Protein AF-A0A4Q3EKN6-F1 (afdb_monomer)

pLDDT: mean 88.7, s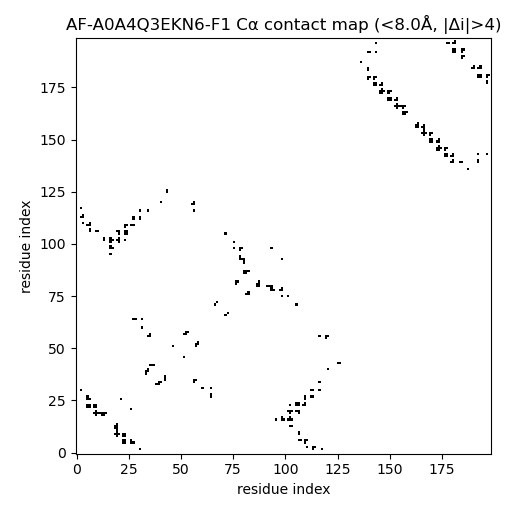td 7.79, range [64.81, 97.94]

Structure (mmCIF, N/CA/C/O backbone):
data_AF-A0A4Q3EKN6-F1
#
_entry.id   AF-A0A4Q3EKN6-F1
#
loop_
_atom_site.group_PDB
_atom_site.id
_atom_site.type_symbol
_atom_site.label_atom_id
_atom_site.label_alt_id
_atom_site.label_comp_id
_atom_site.label_asym_id
_atom_site.label_entity_id
_atom_site.label_seq_id
_atom_site.pdbx_PDB_ins_code
_atom_site.Cartn_x
_atom_site.Cartn_y
_atom_site.Cartn_z
_atom_site.occupancy
_atom_site.B_iso_or_equiv
_atom_site.auth_seq_id
_atom_site.auth_comp_id
_atom_site.auth_asym_id
_atom_site.auth_atom_id
_atom_site.pdbx_PDB_model_num
ATOM 1 N N . MET A 1 1 ? -4.670 -19.833 -5.822 1.00 73.44 1 MET A N 1
ATOM 2 C CA . MET A 1 1 ? -3.996 -19.854 -7.141 1.00 73.44 1 MET A CA 1
ATOM 3 C C . MET A 1 1 ? -4.368 -18.675 -8.028 1.00 73.44 1 MET A C 1
ATOM 5 O O . MET A 1 1 ? -3.454 -18.081 -8.576 1.00 73.44 1 MET A O 1
ATOM 9 N N . LEU A 1 2 ? -5.644 -18.270 -8.113 1.00 91.69 2 LEU A N 1
ATOM 10 C CA . LEU A 1 2 ? -6.074 -17.120 -8.931 1.00 91.69 2 LEU A CA 1
ATOM 11 C C . LEU A 1 2 ? -5.236 -15.841 -8.708 1.00 91.69 2 LEU A C 1
ATOM 13 O O . LEU A 1 2 ? -4.821 -15.207 -9.670 1.00 91.69 2 LEU A O 1
ATOM 17 N N . LEU A 1 3 ? -4.904 -15.524 -7.450 1.00 94.62 3 LEU A N 1
ATOM 18 C CA . LEU A 1 3 ? -4.097 -14.351 -7.077 1.00 94.62 3 LEU A CA 1
ATOM 19 C C . LEU A 1 3 ? -2.680 -14.323 -7.670 1.00 94.62 3 LEU A C 1
ATOM 21 O O . LEU A 1 3 ? -2.087 -13.258 -7.759 1.00 94.62 3 LEU A O 1
ATOM 25 N N . PHE A 1 4 ? -2.131 -15.471 -8.068 1.00 96.94 4 PHE A N 1
ATOM 26 C CA . PHE A 1 4 ? -0.767 -15.574 -8.591 1.00 96.94 4 PHE A CA 1
ATOM 27 C C . PHE A 1 4 ? -0.708 -15.489 -10.122 1.00 96.94 4 PHE A C 1
ATOM 29 O O . PHE A 1 4 ? 0.381 -15.340 -10.673 1.00 96.94 4 PHE A O 1
ATOM 36 N N . LEU A 1 5 ? -1.853 -15.546 -10.818 1.00 96.31 5 LEU A N 1
ATOM 37 C CA . LEU A 1 5 ? -1.899 -15.470 -12.283 1.00 96.31 5 LEU A CA 1
ATOM 38 C C . LEU A 1 5 ? -1.214 -14.221 -12.852 1.00 96.31 5 LEU A C 1
ATOM 40 O O . LEU A 1 5 ? -0.443 -14.378 -13.798 1.00 96.31 5 LEU A O 1
ATOM 44 N N . PRO A 1 6 ? -1.405 -13.004 -12.302 1.00 96.25 6 PRO A N 1
ATOM 45 C CA . PRO A 1 6 ? -0.768 -11.827 -12.882 1.00 96.25 6 PRO A CA 1
ATOM 46 C C . PRO A 1 6 ? 0.760 -11.881 -12.816 1.00 96.25 6 PRO A C 1
ATOM 48 O O . PRO A 1 6 ? 1.432 -11.484 -13.764 1.00 96.25 6 PRO A O 1
ATOM 51 N N . PHE A 1 7 ? 1.317 -12.441 -11.737 1.00 97.12 7 PHE A N 1
ATOM 52 C CA . PHE A 1 7 ? 2.757 -12.673 -11.634 1.00 97.12 7 PHE A CA 1
ATOM 53 C C . PHE A 1 7 ? 3.244 -13.659 -12.701 1.00 97.12 7 PHE A C 1
ATOM 55 O O . PHE A 1 7 ? 4.235 -13.382 -13.374 1.00 97.12 7 PHE A O 1
ATOM 62 N N . VAL A 1 8 ? 2.536 -14.779 -12.891 1.00 97.62 8 VAL A N 1
ATOM 63 C CA . VAL A 1 8 ? 2.891 -15.786 -13.903 1.00 97.62 8 VAL A CA 1
ATOM 64 C C . VAL A 1 8 ? 2.855 -15.185 -15.309 1.00 97.62 8 VAL A C 1
ATOM 66 O O . VAL A 1 8 ? 3.806 -15.358 -16.067 1.00 97.62 8 VAL A O 1
ATOM 69 N N . PHE A 1 9 ? 1.818 -14.417 -15.650 1.00 97.50 9 PHE A N 1
ATOM 70 C CA . PHE A 1 9 ? 1.745 -13.743 -16.948 1.00 97.50 9 PHE A CA 1
ATOM 71 C C . PHE A 1 9 ? 2.860 -12.711 -17.133 1.00 97.50 9 PHE A C 1
ATOM 73 O O . PHE A 1 9 ? 3.504 -12.686 -18.180 1.00 97.50 9 PHE A O 1
ATOM 80 N N . ALA A 1 10 ? 3.156 -11.909 -16.107 1.00 97.25 10 ALA A N 1
ATOM 81 C CA . ALA A 1 10 ? 4.263 -10.962 -16.166 1.0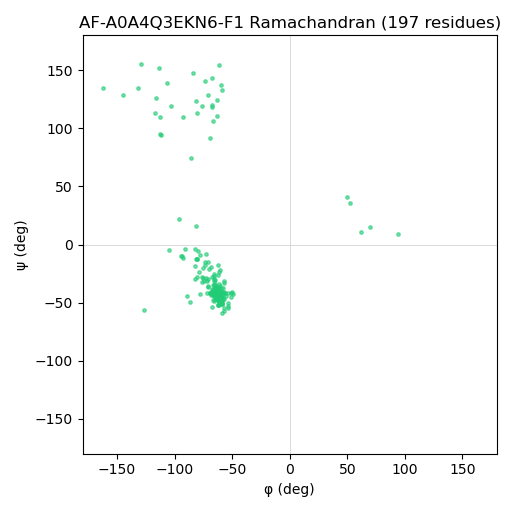0 97.25 10 ALA A CA 1
ATOM 82 C C . ALA A 1 10 ? 5.619 -11.669 -16.333 1.00 97.25 10 ALA A C 1
ATOM 84 O O . ALA A 1 10 ? 6.493 -11.174 -17.041 1.00 97.25 10 ALA A O 1
ATOM 85 N N . TRP A 1 11 ? 5.798 -12.837 -15.710 1.00 97.25 11 TRP A N 1
ATOM 86 C CA . TRP A 1 11 ? 6.997 -13.658 -15.852 1.00 97.25 11 TRP A CA 1
ATOM 87 C C . TRP A 1 11 ? 7.153 -14.232 -17.266 1.00 97.25 11 TRP A C 1
ATOM 89 O O . TRP A 1 11 ? 8.243 -14.170 -17.833 1.00 97.25 11 TRP A O 1
ATOM 99 N N . ILE A 1 12 ? 6.069 -14.732 -17.869 1.00 97.94 12 ILE A N 1
ATOM 100 C CA . ILE A 1 12 ? 6.072 -15.209 -19.264 1.00 97.94 12 ILE A CA 1
ATOM 101 C C . ILE A 1 12 ? 6.460 -14.070 -20.215 1.00 97.94 12 ILE A C 1
ATOM 103 O O . ILE A 1 12 ? 7.265 -14.259 -21.122 1.00 97.94 12 ILE A O 1
ATOM 107 N N . CYS A 1 13 ? 5.964 -12.858 -19.965 1.00 96.75 13 CYS A N 1
ATOM 108 C CA . CYS A 1 13 ? 6.308 -11.668 -20.740 1.00 96.75 13 CYS A CA 1
ATOM 109 C C . CYS A 1 13 ? 7.640 -11.017 -20.326 1.00 96.75 13 CYS A C 1
ATOM 111 O O . CYS A 1 13 ? 7.885 -9.869 -20.694 1.00 96.75 13 CYS A O 1
ATOM 113 N N . SER A 1 14 ? 8.511 -11.707 -19.581 1.00 95.69 14 SER A N 1
ATOM 114 C CA . SER A 1 14 ? 9.731 -11.112 -19.017 1.00 95.69 14 SER A CA 1
ATOM 115 C C . SER A 1 14 ? 10.721 -10.573 -20.045 1.00 95.69 14 SER A C 1
ATOM 117 O O . SER A 1 14 ? 11.471 -9.654 -19.718 1.00 95.69 14 SER A O 1
ATOM 119 N N . PHE A 1 15 ? 10.675 -11.090 -21.275 1.00 95.94 15 PHE A N 1
ATOM 120 C CA . PHE A 1 15 ? 11.459 -10.600 -22.407 1.00 95.94 15 PHE A CA 1
ATOM 121 C C . PHE A 1 15 ? 11.123 -9.148 -22.795 1.00 95.94 15 PHE A C 1
ATOM 123 O O . PHE A 1 15 ? 11.980 -8.447 -23.320 1.00 95.94 15 PHE A O 1
ATOM 130 N N . TRP A 1 16 ? 9.902 -8.681 -22.507 1.00 96.75 16 TRP A N 1
ATOM 131 C CA . TRP A 1 16 ? 9.425 -7.329 -22.813 1.00 96.75 16 TRP A CA 1
ATOM 132 C C . TRP A 1 16 ? 9.226 -6.549 -21.503 1.00 96.75 16 TRP A C 1
ATOM 134 O O . TRP A 1 16 ? 8.159 -6.663 -20.890 1.00 96.75 16 TRP A O 1
ATOM 144 N N . PRO A 1 17 ? 10.216 -5.762 -21.034 1.00 96.12 17 PRO A N 1
ATOM 145 C CA . PRO A 1 17 ? 10.181 -5.157 -19.701 1.00 96.12 17 PRO A CA 1
ATOM 146 C C . PRO A 1 17 ? 8.942 -4.296 -19.457 1.00 96.12 17 PRO A C 1
ATOM 148 O O . PRO A 1 17 ? 8.321 -4.392 -18.403 1.00 96.12 17 PRO A O 1
ATOM 151 N N . GLN A 1 18 ? 8.537 -3.507 -20.450 1.00 96.25 18 GLN A N 1
ATOM 152 C CA . GLN A 1 18 ? 7.385 -2.616 -20.359 1.00 96.25 18 GLN A CA 1
ATOM 153 C C . GLN A 1 18 ? 6.084 -3.409 -20.212 1.00 96.25 18 GLN A C 1
ATOM 155 O O . GLN A 1 18 ? 5.298 -3.153 -19.302 1.00 96.25 18 GLN A O 1
ATOM 160 N N . THR A 1 19 ? 5.876 -4.416 -21.062 1.00 97.00 19 THR A N 1
ATOM 161 C CA . THR A 1 19 ? 4.694 -5.286 -20.999 1.00 97.00 19 THR A CA 1
ATOM 162 C C . THR A 1 19 ? 4.658 -6.057 -19.684 1.00 97.00 19 THR A C 1
ATOM 164 O O . THR A 1 19 ? 3.634 -6.080 -19.004 1.00 97.00 19 THR A O 1
ATOM 167 N N . SER A 1 20 ? 5.789 -6.638 -19.274 1.00 97.56 20 SER A N 1
ATOM 168 C CA . SER A 1 20 ? 5.904 -7.328 -17.991 1.00 97.56 20 SER A CA 1
ATOM 169 C C . SER A 1 20 ? 5.594 -6.408 -16.810 1.00 97.56 20 SER A C 1
ATOM 171 O O . SER A 1 20 ? 4.954 -6.859 -15.859 1.00 97.56 20 SER A O 1
ATOM 173 N N . TYR A 1 21 ? 6.063 -5.159 -16.841 1.00 97.19 21 TYR A N 1
ATOM 174 C CA . TYR A 1 21 ? 5.790 -4.175 -15.800 1.00 97.19 21 TYR A CA 1
ATOM 175 C C . TYR A 1 21 ? 4.289 -3.893 -15.710 1.00 97.19 21 TYR A C 1
ATOM 177 O O . TYR A 1 21 ? 3.706 -4.043 -14.638 1.00 97.19 21 TYR A O 1
ATOM 185 N N . TRP A 1 22 ? 3.643 -3.569 -16.835 1.00 96.62 22 TRP A N 1
ATOM 186 C CA . TRP A 1 22 ? 2.217 -3.241 -16.863 1.00 96.62 22 TRP A CA 1
ATOM 187 C C . TRP A 1 22 ? 1.330 -4.404 -16.423 1.00 96.62 22 TRP A C 1
ATOM 189 O O . TRP A 1 22 ? 0.375 -4.186 -15.677 1.00 96.62 22 TRP A O 1
ATOM 199 N N . ILE A 1 23 ? 1.661 -5.640 -16.808 1.00 97.50 23 ILE A N 1
ATOM 200 C CA . ILE A 1 23 ? 0.941 -6.834 -16.343 1.00 97.50 23 ILE A CA 1
ATOM 201 C C . ILE A 1 23 ? 1.084 -6.995 -14.824 1.00 97.50 23 ILE A C 1
ATOM 203 O O . ILE A 1 23 ? 0.094 -7.234 -14.140 1.00 97.50 23 ILE A O 1
ATOM 207 N N . ALA A 1 24 ? 2.287 -6.839 -14.264 1.00 96.50 24 ALA A N 1
ATOM 208 C CA . ALA A 1 24 ? 2.502 -6.977 -12.821 1.00 96.50 24 ALA A CA 1
ATOM 209 C C . ALA A 1 24 ? 1.888 -5.819 -12.007 1.00 96.50 24 ALA A C 1
ATOM 211 O O . ALA A 1 24 ? 1.369 -6.030 -10.906 1.00 96.50 24 ALA A O 1
ATOM 212 N N . TRP A 1 25 ? 1.926 -4.598 -12.542 1.00 95.88 25 TRP A N 1
ATOM 213 C CA . TRP A 1 25 ? 1.330 -3.413 -11.929 1.00 95.88 25 TRP A CA 1
ATOM 214 C C . TRP A 1 25 ? -0.203 -3.510 -11.910 1.00 95.88 25 TRP A C 1
ATOM 216 O O . TRP A 1 25 ? -0.813 -3.479 -10.841 1.00 95.88 25 TRP A O 1
ATOM 226 N N . SER A 1 26 ? -0.829 -3.749 -13.068 1.00 95.25 26 SER A N 1
ATOM 227 C CA . SER A 1 26 ? -2.283 -3.965 -13.165 1.00 95.25 26 SER A CA 1
ATOM 228 C C . SER A 1 26 ? -2.724 -5.238 -12.440 1.00 95.25 26 SER A C 1
ATOM 230 O O . SER A 1 26 ? -3.796 -5.283 -11.842 1.00 95.25 26 SER A O 1
ATOM 232 N N . GLY A 1 27 ? -1.857 -6.248 -12.394 1.00 95.12 27 GLY A N 1
ATOM 233 C CA . GLY A 1 27 ? -2.027 -7.455 -11.603 1.00 95.12 27 GLY A CA 1
ATOM 234 C C . GLY A 1 27 ? -2.216 -7.184 -10.118 1.00 95.12 27 GLY A C 1
ATOM 235 O O . GLY A 1 27 ? -3.093 -7.773 -9.492 1.00 95.12 27 GLY A O 1
ATOM 236 N N . SER A 1 28 ? -1.450 -6.247 -9.559 1.00 94.69 28 SER A N 1
ATOM 237 C CA . SER A 1 28 ? -1.637 -5.811 -8.174 1.00 94.69 28 SER A CA 1
ATOM 238 C C . SER A 1 28 ? -2.992 -5.135 -7.948 1.00 94.69 28 SER A C 1
ATOM 240 O O . SER A 1 28 ? -3.617 -5.387 -6.920 1.00 94.69 28 SER A O 1
ATOM 242 N N . LEU A 1 29 ? -3.485 -4.344 -8.908 1.00 93.38 29 LEU A N 1
ATOM 243 C CA . LEU A 1 29 ? -4.837 -3.772 -8.847 1.00 93.38 29 LEU A CA 1
ATOM 244 C C . LEU A 1 29 ? -5.922 -4.851 -8.936 1.00 93.38 29 LEU A C 1
ATOM 246 O O . LEU A 1 29 ? -6.906 -4.800 -8.201 1.00 93.38 29 LEU A O 1
ATOM 250 N N . LEU A 1 30 ? -5.730 -5.858 -9.788 1.00 94.38 30 LEU A N 1
ATOM 251 C CA . LEU A 1 30 ? -6.650 -6.987 -9.893 1.00 94.38 30 LEU A CA 1
ATOM 252 C C . LEU A 1 30 ? -6.704 -7.785 -8.585 1.00 94.38 30 LEU A C 1
ATOM 254 O O . LEU A 1 30 ? -7.795 -8.096 -8.112 1.00 94.38 30 LEU A O 1
ATOM 258 N N . ILE A 1 31 ? -5.547 -8.091 -7.985 1.00 95.06 31 ILE A N 1
ATOM 259 C CA . ILE A 1 31 ? -5.464 -8.747 -6.670 1.00 95.06 31 ILE A CA 1
ATOM 260 C C . ILE A 1 31 ? -6.275 -7.944 -5.654 1.00 95.06 31 ILE A C 1
ATOM 262 O O . ILE A 1 31 ? -7.152 -8.520 -5.013 1.00 95.06 31 ILE A O 1
ATOM 266 N N . PHE A 1 32 ? -6.045 -6.628 -5.587 1.00 93.19 32 PHE A N 1
ATOM 267 C CA . PHE A 1 32 ? -6.759 -5.714 -4.697 1.00 93.19 32 PHE A CA 1
ATOM 268 C C . PHE A 1 32 ? -8.282 -5.815 -4.871 1.00 93.19 32 PHE A C 1
ATOM 270 O O . PHE A 1 32 ? -9.002 -6.118 -3.914 1.00 93.19 32 PHE A O 1
ATOM 277 N N . MET A 1 33 ? -8.770 -5.653 -6.107 1.00 91.94 33 MET A N 1
ATOM 278 C CA . MET A 1 33 ? -10.198 -5.714 -6.436 1.00 91.94 33 MET A CA 1
ATOM 279 C C . MET A 1 33 ? -10.821 -7.074 -6.104 1.00 91.94 33 MET A C 1
ATOM 281 O O . MET A 1 33 ? -11.900 -7.128 -5.518 1.00 91.94 33 MET A O 1
ATOM 285 N N . LEU A 1 34 ? -10.143 -8.181 -6.421 1.00 93.81 34 LEU A N 1
ATOM 286 C CA . LEU A 1 34 ? -10.658 -9.527 -6.159 1.00 93.81 34 LEU A CA 1
ATOM 287 C C . LEU A 1 34 ? -10.787 -9.826 -4.663 1.00 93.81 34 LEU A C 1
ATOM 289 O O . LEU A 1 34 ? -11.740 -10.489 -4.245 1.00 93.81 34 LEU A O 1
ATOM 293 N N . SER A 1 35 ? -9.842 -9.355 -3.849 1.00 92.88 35 SER A N 1
ATOM 294 C CA . SER A 1 35 ? -9.898 -9.565 -2.403 1.00 92.88 35 SER A CA 1
ATOM 295 C C . SER A 1 35 ? -10.873 -8.640 -1.687 1.00 92.88 35 SER A C 1
ATOM 297 O O . SER A 1 35 ? -11.612 -9.119 -0.831 1.00 92.88 35 SER A O 1
ATOM 299 N N . ILE A 1 36 ? -10.913 -7.350 -2.031 1.00 90.38 36 ILE A N 1
ATOM 300 C CA . ILE A 1 36 ? -11.818 -6.375 -1.400 1.00 90.38 36 ILE A CA 1
ATOM 301 C C . ILE A 1 36 ? -13.258 -6.523 -1.903 1.00 90.38 36 ILE A C 1
ATOM 303 O O . ILE A 1 36 ? -14.195 -6.258 -1.159 1.00 90.38 36 ILE A O 1
ATOM 307 N N . GLY A 1 37 ? -13.462 -7.009 -3.129 1.00 89.75 37 GLY A N 1
ATOM 308 C CA . GLY A 1 37 ? -14.790 -7.365 -3.633 1.00 89.75 37 GLY A CA 1
ATOM 309 C C . GLY A 1 37 ? -15.365 -8.640 -3.007 1.00 89.75 37 GLY A C 1
ATOM 310 O O . GLY A 1 37 ? -16.519 -8.977 -3.246 1.00 89.75 37 GLY A O 1
ATOM 311 N N . GLY A 1 38 ? -14.577 -9.381 -2.218 1.00 89.38 38 GLY A N 1
ATOM 312 C CA . GLY A 1 38 ? -15.008 -10.641 -1.613 1.00 89.38 38 GLY A CA 1
ATOM 313 C C . GLY A 1 38 ? -15.201 -11.789 -2.613 1.00 89.38 38 GLY A C 1
ATOM 314 O O . GLY A 1 38 ? -15.783 -12.810 -2.256 1.00 89.38 38 GLY A O 1
ATOM 315 N N . HIS A 1 39 ? -14.693 -11.657 -3.844 1.00 89.69 39 HIS A N 1
ATOM 316 C CA . HIS A 1 39 ? -14.847 -12.661 -4.906 1.00 89.69 39 HIS A CA 1
ATOM 317 C C . HIS A 1 39 ? -14.094 -13.965 -4.618 1.00 89.69 39 HIS A C 1
ATOM 319 O O . HIS A 1 39 ? -14.491 -15.027 -5.088 1.00 89.69 39 HIS A O 1
ATOM 325 N N . ILE A 1 40 ? -12.999 -13.897 -3.855 1.00 91.31 40 ILE A N 1
ATOM 326 C CA . ILE A 1 40 ? -12.204 -15.081 -3.484 1.00 91.31 40 ILE A CA 1
ATOM 327 C C . ILE A 1 40 ? -12.724 -15.711 -2.198 1.00 91.31 40 ILE A C 1
ATOM 329 O O . ILE A 1 40 ? -12.816 -16.931 -2.080 1.00 91.31 40 ILE A O 1
ATOM 333 N N . LYS A 1 41 ? -13.024 -14.872 -1.209 1.00 89.25 41 LYS A N 1
ATOM 334 C CA . LYS A 1 41 ? -13.574 -15.287 0.074 1.00 89.25 41 LYS A CA 1
ATOM 335 C C . LYS A 1 41 ? -14.547 -14.204 0.526 1.00 89.25 41 LYS A C 1
ATOM 337 O O . LYS A 1 41 ? -14.141 -13.040 0.550 1.00 89.25 41 LYS A O 1
ATOM 342 N N . PRO A 1 42 ? -15.787 -14.564 0.894 1.00 89.44 42 PRO A N 1
ATOM 343 C CA . PRO A 1 42 ? -16.787 -13.585 1.280 1.00 89.44 42 PRO A CA 1
ATOM 344 C C . PRO A 1 42 ? -16.297 -12.772 2.477 1.00 89.44 42 PRO A C 1
ATOM 346 O O . PRO A 1 42 ? -15.770 -13.315 3.456 1.00 89.44 42 PRO A O 1
ATOM 349 N N . LEU A 1 43 ? -16.455 -11.457 2.370 1.00 87.69 43 LEU A N 1
ATOM 350 C CA . LEU A 1 43 ? -16.104 -10.527 3.430 1.00 87.69 43 LEU A CA 1
ATOM 351 C C . LEU A 1 43 ? -17.249 -10.429 4.440 1.00 87.69 43 LEU A C 1
ATOM 353 O O . LEU A 1 43 ? -18.419 -10.564 4.078 1.00 87.69 43 LEU A O 1
ATOM 357 N N . PRO A 1 44 ? -16.932 -10.213 5.723 1.00 83.94 44 PRO A N 1
ATOM 358 C CA . PRO A 1 44 ? -17.950 -10.123 6.753 1.00 83.94 44 PRO A CA 1
ATOM 359 C C . PRO A 1 44 ? -18.746 -8.815 6.605 1.00 83.94 44 PRO A C 1
ATOM 361 O O . PRO A 1 44 ? -18.175 -7.728 6.541 1.00 83.94 44 PRO A O 1
ATOM 364 N N . ALA A 1 45 ? -20.074 -8.930 6.583 1.00 83.75 45 ALA A N 1
ATOM 365 C CA . ALA A 1 45 ? -21.010 -7.806 6.470 1.00 83.75 45 ALA A CA 1
ATOM 366 C C . ALA A 1 45 ? -21.544 -7.321 7.838 1.00 83.75 45 ALA A C 1
ATOM 368 O O . ALA A 1 45 ? -22.602 -6.713 7.934 1.00 83.75 45 ALA A O 1
ATOM 369 N N . ASP A 1 46 ? -20.823 -7.616 8.918 1.00 83.81 46 ASP A N 1
ATOM 370 C CA . ASP A 1 46 ? -21.203 -7.374 10.318 1.00 83.81 46 ASP A CA 1
ATOM 371 C C . ASP A 1 46 ? -20.957 -5.934 10.807 1.00 83.81 46 ASP A C 1
ATOM 373 O O . ASP A 1 46 ? -21.403 -5.561 11.894 1.00 83.81 46 ASP A O 1
ATOM 377 N N . LEU A 1 47 ? -20.219 -5.128 10.042 1.00 82.38 47 LEU A N 1
ATOM 378 C CA . LEU A 1 47 ? -19.853 -3.753 10.385 1.00 82.38 47 LEU A CA 1
ATOM 379 C C . LEU A 1 47 ? -20.190 -2.789 9.242 1.00 82.38 47 LEU A C 1
ATOM 381 O O . LEU A 1 47 ? -20.199 -3.177 8.076 1.00 82.38 47 LEU A O 1
ATOM 385 N N . SER A 1 48 ? -20.389 -1.508 9.568 1.00 84.94 48 SER A N 1
ATOM 386 C CA . SER A 1 48 ? -20.466 -0.437 8.567 1.00 84.94 48 SER A CA 1
ATOM 387 C C . SER A 1 48 ? -19.160 -0.324 7.772 1.00 84.94 48 SER A C 1
ATOM 389 O O . SER A 1 48 ? -18.087 -0.644 8.286 1.00 84.94 48 SER A O 1
ATOM 391 N N . ILE A 1 49 ? -19.230 0.198 6.545 1.00 81.88 49 ILE A N 1
ATOM 392 C CA . ILE A 1 49 ? -18.084 0.336 5.623 1.00 81.88 49 ILE A CA 1
ATOM 393 C C . ILE A 1 49 ? -16.882 1.025 6.294 1.00 81.88 49 ILE A C 1
ATOM 395 O O . ILE A 1 49 ? -15.759 0.527 6.230 1.00 81.88 49 ILE A O 1
ATOM 399 N N . SER A 1 50 ? -17.120 2.119 7.024 1.00 79.69 50 SER A N 1
ATOM 400 C CA . SER A 1 50 ? -16.073 2.856 7.747 1.00 79.69 50 SER A CA 1
ATOM 401 C C . SER A 1 50 ? -15.337 2.007 8.787 1.00 79.69 50 SER A C 1
ATOM 403 O O . SER A 1 50 ? -14.125 2.122 8.943 1.00 79.69 50 SER A O 1
ATOM 405 N N . ARG A 1 51 ? -16.051 1.114 9.481 1.00 79.44 51 ARG A N 1
ATOM 406 C CA . ARG A 1 51 ? -15.471 0.209 10.481 1.00 79.44 51 ARG A CA 1
ATOM 407 C C . ARG A 1 51 ? -14.813 -1.011 9.837 1.00 79.44 51 ARG A C 1
ATOM 409 O O . ARG A 1 51 ? -13.861 -1.545 10.399 1.00 79.44 51 ARG A O 1
ATOM 416 N N . GLN A 1 52 ? -15.280 -1.438 8.662 1.00 84.50 52 GLN A N 1
ATOM 417 C CA . GLN A 1 52 ? -14.619 -2.489 7.885 1.00 84.50 52 GLN A CA 1
ATOM 418 C C . GLN A 1 52 ? -13.239 -2.052 7.384 1.00 84.50 52 GLN A C 1
ATOM 420 O O . GLN A 1 52 ? -12.338 -2.885 7.337 1.00 84.50 52 GLN A O 1
ATOM 425 N N . LEU A 1 53 ? -13.048 -0.757 7.104 1.00 86.00 53 LEU A N 1
ATOM 426 C CA . LEU A 1 53 ? -11.775 -0.201 6.630 1.00 86.00 53 LEU A CA 1
ATOM 427 C C . LEU A 1 53 ? -10.601 -0.484 7.580 1.00 86.00 53 LEU A C 1
ATOM 429 O O . LEU A 1 53 ? -9.477 -0.673 7.131 1.00 86.00 53 LEU A O 1
ATOM 433 N N . MET A 1 54 ? -10.867 -0.571 8.887 1.00 84.38 54 MET A N 1
ATOM 434 C CA . MET A 1 54 ? -9.861 -0.886 9.911 1.00 84.38 54 MET A CA 1
ATOM 435 C C . MET A 1 54 ? -9.501 -2.372 9.990 1.00 84.38 54 MET A C 1
ATOM 437 O O . MET A 1 54 ? -8.564 -2.742 10.698 1.00 84.38 54 MET A O 1
ATOM 441 N N . ARG A 1 55 ? -10.223 -3.260 9.294 1.00 86.94 55 ARG A N 1
ATOM 442 C CA . ARG A 1 55 ? -9.849 -4.677 9.260 1.00 86.94 55 ARG A CA 1
ATOM 443 C C . ARG A 1 55 ? -8.523 -4.823 8.507 1.00 86.94 55 ARG A C 1
ATOM 445 O O . ARG A 1 55 ? -8.351 -4.173 7.474 1.00 86.94 55 ARG A O 1
ATOM 452 N N . PRO A 1 56 ? -7.643 -5.748 8.930 1.00 88.81 56 PRO A N 1
ATOM 453 C CA . PRO A 1 56 ? -6.342 -5.941 8.293 1.00 88.81 56 PRO A CA 1
ATOM 454 C C . PRO A 1 56 ? -6.412 -6.093 6.767 1.00 88.81 56 PRO A C 1
ATO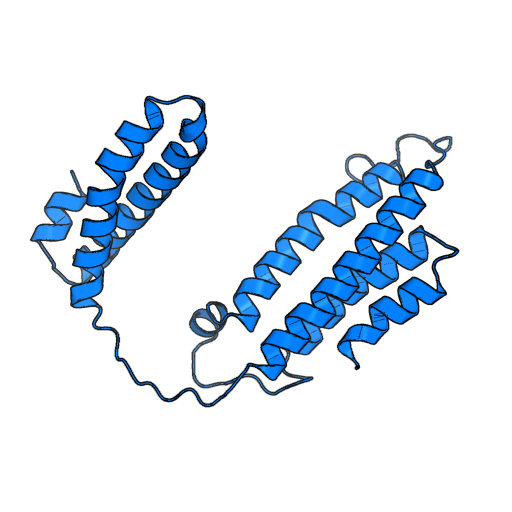M 456 O O . PRO A 1 56 ? -5.624 -5.476 6.061 1.00 88.81 56 PRO A O 1
ATOM 459 N N . ILE A 1 57 ? -7.403 -6.834 6.251 1.00 91.12 57 ILE A N 1
ATOM 460 C CA . ILE A 1 57 ? -7.571 -7.068 4.808 1.00 91.12 57 ILE A CA 1
ATOM 461 C C . ILE A 1 57 ? -7.812 -5.781 4.003 1.00 91.12 57 ILE A C 1
ATOM 463 O O . ILE A 1 57 ? -7.330 -5.690 2.881 1.00 91.12 57 ILE A O 1
ATOM 467 N N . PHE A 1 58 ? -8.509 -4.788 4.564 1.00 90.69 58 PHE A N 1
ATOM 468 C CA . PHE A 1 58 ? -8.763 -3.511 3.893 1.00 90.69 58 PHE A CA 1
ATOM 469 C C . PHE A 1 58 ? -7.620 -2.528 4.136 1.00 90.69 58 PHE A C 1
ATOM 471 O O . PHE A 1 58 ? -7.087 -1.967 3.183 1.00 90.69 58 PHE A O 1
ATOM 478 N N . LEU A 1 59 ? -7.212 -2.350 5.397 1.00 90.19 59 LEU A N 1
ATOM 479 C CA . LEU A 1 59 ? -6.206 -1.358 5.776 1.00 90.19 59 LEU A CA 1
ATOM 480 C C . LEU A 1 59 ? -4.859 -1.623 5.097 1.00 90.19 59 LEU A C 1
ATOM 482 O O . LEU A 1 59 ? -4.288 -0.728 4.479 1.00 90.19 59 LEU A O 1
ATOM 486 N N . VAL A 1 60 ? -4.367 -2.863 5.177 1.00 91.12 60 VAL A N 1
ATOM 487 C CA . VAL A 1 60 ? -3.065 -3.236 4.605 1.00 91.12 60 VAL A CA 1
ATOM 488 C C . VAL A 1 60 ? -3.083 -3.079 3.089 1.00 91.12 60 VAL A C 1
ATOM 490 O O . VAL A 1 60 ? -2.125 -2.576 2.508 1.00 91.12 60 VAL A O 1
ATOM 493 N N . GLN A 1 61 ? -4.184 -3.457 2.443 1.00 90.94 61 GLN A N 1
ATOM 494 C CA . GLN A 1 61 ? -4.320 -3.325 0.998 1.00 90.94 61 GLN A CA 1
ATOM 495 C C . GLN A 1 61 ? -4.465 -1.883 0.530 1.00 90.94 61 GLN A C 1
ATOM 497 O O . GLN A 1 61 ? -3.927 -1.543 -0.517 1.00 90.94 61 GLN A O 1
ATOM 502 N N . LEU A 1 62 ? -5.144 -1.024 1.292 1.00 88.88 62 LEU A N 1
ATOM 503 C CA . LEU A 1 62 ? -5.239 0.399 0.980 1.00 88.88 62 LEU A CA 1
ATOM 504 C C . LEU A 1 62 ? -3.863 1.070 1.060 1.00 88.88 62 LEU A C 1
ATOM 506 O O . LEU A 1 62 ? -3.496 1.817 0.157 1.00 88.88 62 LEU A O 1
ATOM 510 N N . ILE A 1 63 ? -3.084 0.756 2.100 1.00 88.56 63 ILE A N 1
ATOM 511 C CA . ILE A 1 63 ? -1.698 1.227 2.238 1.00 88.56 63 ILE A CA 1
ATOM 512 C C . ILE A 1 63 ? -0.856 0.721 1.064 1.00 88.56 63 ILE A C 1
ATOM 514 O O . ILE A 1 63 ? -0.140 1.501 0.436 1.00 88.56 63 ILE A O 1
ATOM 518 N N . PHE A 1 64 ? -0.976 -0.568 0.736 1.00 86.50 64 PHE A N 1
ATOM 519 C CA . PHE A 1 64 ? -0.262 -1.168 -0.384 1.00 86.50 64 PHE A CA 1
ATOM 520 C C . PHE A 1 64 ? -0.614 -0.485 -1.711 1.00 86.50 64 PHE A C 1
ATOM 522 O O . PHE A 1 64 ? 0.287 -0.074 -2.436 1.00 86.50 64 PHE A O 1
ATOM 529 N N . ALA A 1 65 ? -1.905 -0.315 -2.009 1.00 85.31 65 ALA A N 1
ATOM 530 C CA . ALA A 1 65 ? -2.392 0.331 -3.223 1.00 85.31 65 ALA A CA 1
ATOM 531 C C . ALA A 1 65 ? -1.942 1.794 -3.306 1.00 85.31 65 ALA A C 1
ATOM 533 O O . ALA A 1 65 ? -1.471 2.222 -4.354 1.00 85.31 65 ALA A O 1
ATOM 534 N N . GLY A 1 66 ? -2.018 2.539 -2.199 1.00 83.62 66 GLY A N 1
ATOM 535 C CA . GLY A 1 66 ? -1.529 3.913 -2.129 1.00 83.62 66 GLY A CA 1
ATOM 536 C C . GLY A 1 66 ? -0.040 4.004 -2.452 1.00 83.62 66 GLY A C 1
ATOM 537 O O . GLY A 1 66 ? 0.355 4.767 -3.328 1.00 83.62 66 GLY A O 1
ATOM 538 N N . TYR A 1 67 ? 0.792 3.176 -1.818 1.00 82.00 67 TYR A N 1
ATOM 539 C CA . TYR A 1 67 ? 2.231 3.175 -2.083 1.00 82.00 67 TYR A CA 1
ATOM 540 C C . TYR A 1 67 ? 2.544 2.778 -3.532 1.00 82.00 67 TYR A C 1
ATOM 542 O O . TYR A 1 67 ? 3.294 3.469 -4.221 1.00 82.00 67 TYR A O 1
ATOM 550 N N . MET A 1 68 ? 1.915 1.711 -4.027 1.00 79.69 68 MET A N 1
ATOM 551 C CA . MET A 1 68 ? 2.079 1.218 -5.395 1.00 79.69 68 MET A CA 1
ATOM 552 C C . MET A 1 68 ? 1.683 2.254 -6.454 1.00 79.69 68 MET A C 1
ATOM 554 O O . MET A 1 68 ? 2.462 2.509 -7.376 1.00 79.69 68 MET A O 1
ATOM 558 N N . CYS A 1 69 ? 0.499 2.856 -6.331 1.00 71.56 69 CYS A N 1
ATOM 559 C CA . CYS A 1 69 ? -0.033 3.816 -7.299 1.00 71.56 69 CYS A CA 1
ATOM 560 C C . CYS A 1 69 ? 0.679 5.170 -7.247 1.00 71.56 69 CYS A C 1
ATOM 562 O O . CYS A 1 69 ? 0.754 5.841 -8.269 1.00 71.56 69 CYS A O 1
ATOM 564 N N . CYS A 1 70 ? 1.216 5.570 -6.091 1.00 74.31 70 CYS A N 1
ATOM 565 C CA . CYS A 1 70 ? 1.840 6.883 -5.932 1.00 74.31 70 CYS A CA 1
ATOM 566 C C . CYS A 1 70 ? 3.358 6.894 -6.145 1.00 74.31 70 CYS A C 1
ATOM 568 O O . CYS A 1 70 ? 3.935 7.974 -6.192 1.00 74.31 70 CYS A O 1
ATOM 570 N N . THR A 1 71 ? 4.027 5.741 -6.256 1.00 80.94 71 THR A N 1
ATOM 571 C CA . THR A 1 71 ? 5.501 5.706 -6.366 1.00 80.94 71 THR A CA 1
ATOM 572 C C . THR A 1 71 ? 5.989 4.915 -7.575 1.00 80.94 71 THR A C 1
ATOM 574 O O . THR A 1 71 ? 6.690 5.457 -8.429 1.00 80.94 71 THR A O 1
ATOM 577 N N . SER A 1 72 ? 5.587 3.647 -7.694 1.00 88.38 72 SER A N 1
ATOM 578 C CA . SER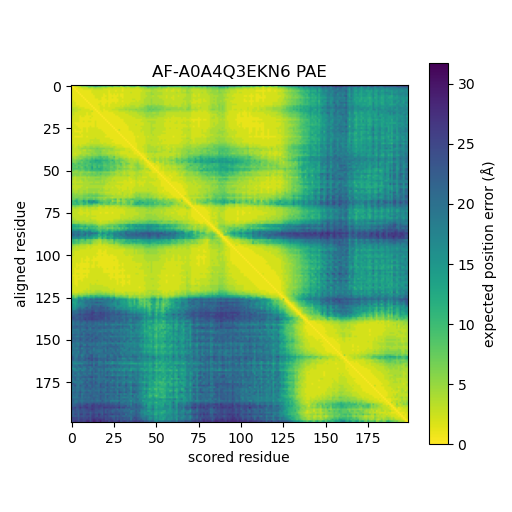 A 1 72 ? 6.166 2.732 -8.685 1.00 88.38 72 SER A CA 1
ATOM 579 C C . SER A 1 72 ? 5.904 3.163 -10.130 1.00 88.38 72 SER A C 1
ATOM 581 O O . SER A 1 72 ? 6.795 3.039 -10.970 1.00 88.38 72 SER A O 1
ATOM 583 N N . ILE A 1 73 ? 4.704 3.682 -10.419 1.00 91.44 73 ILE A N 1
ATOM 584 C CA . ILE A 1 73 ? 4.298 4.077 -11.774 1.00 91.44 73 ILE A CA 1
ATOM 585 C C . ILE A 1 73 ? 5.022 5.333 -12.235 1.00 91.44 73 ILE A C 1
ATOM 587 O O . ILE A 1 73 ? 5.509 5.369 -13.358 1.00 91.44 73 ILE A O 1
ATOM 591 N N . PHE A 1 74 ? 5.176 6.326 -11.360 1.00 91.12 74 PHE A N 1
ATOM 592 C CA . PHE A 1 74 ? 5.908 7.546 -11.687 1.00 91.12 74 PHE A CA 1
ATOM 593 C C . PHE A 1 74 ? 7.389 7.265 -11.895 1.00 91.12 74 PHE A C 1
ATOM 595 O O . PHE A 1 74 ? 7.966 7.758 -12.856 1.00 91.12 74 PHE A O 1
ATOM 602 N N . TYR A 1 75 ? 7.981 6.398 -11.071 1.00 91.56 75 TYR A N 1
ATOM 603 C CA . TYR A 1 75 ? 9.362 5.969 -11.273 1.00 91.56 75 TYR A CA 1
ATOM 604 C C . TYR A 1 75 ? 9.560 5.230 -12.607 1.00 91.56 75 TYR A C 1
ATOM 606 O O . TYR A 1 75 ? 10.566 5.414 -13.291 1.00 91.56 75 TYR A O 1
ATOM 614 N N . PHE A 1 76 ? 8.595 4.397 -13.003 1.00 93.44 76 PHE A N 1
ATOM 615 C CA . PHE A 1 76 ? 8.634 3.709 -14.291 1.00 93.44 76 PHE A CA 1
ATOM 616 C C . PHE A 1 76 ? 8.446 4.667 -15.477 1.00 93.44 76 PHE A C 1
ATOM 618 O O . PHE A 1 76 ? 9.171 4.557 -16.464 1.00 93.44 76 PHE A O 1
ATOM 625 N N . LEU A 1 77 ? 7.519 5.622 -15.375 1.00 92.31 77 LEU A N 1
ATOM 626 C CA . LEU A 1 77 ? 7.304 6.663 -16.384 1.00 92.31 77 LEU A CA 1
ATOM 627 C C . LEU A 1 77 ? 8.547 7.549 -16.552 1.00 92.31 77 LEU A C 1
ATOM 629 O O . LEU A 1 77 ? 8.968 7.783 -17.682 1.00 92.31 77 LEU A O 1
ATOM 633 N N . ASP A 1 78 ? 9.186 7.945 -15.454 1.00 91.44 78 ASP A N 1
ATOM 634 C CA . ASP A 1 78 ? 10.459 8.672 -15.459 1.00 91.44 78 ASP A CA 1
ATOM 635 C C . ASP A 1 78 ? 11.570 7.872 -16.159 1.00 91.44 78 ASP A C 1
ATOM 637 O O . ASP A 1 78 ? 12.283 8.387 -17.017 1.00 91.44 78 ASP A O 1
ATOM 641 N N . ALA A 1 79 ? 11.665 6.562 -15.899 1.00 92.12 79 ALA A N 1
ATOM 642 C CA . ALA A 1 79 ? 12.615 5.688 -16.592 1.00 92.12 79 ALA A CA 1
ATOM 643 C C . ALA A 1 79 ? 12.324 5.523 -18.097 1.00 92.12 79 ALA A C 1
ATOM 645 O O . ALA A 1 79 ? 13.244 5.248 -18.870 1.00 92.12 79 ALA A O 1
ATOM 646 N N . LEU A 1 80 ? 11.068 5.697 -18.518 1.00 91.81 80 LEU A N 1
ATOM 647 C CA . LEU A 1 80 ? 10.672 5.787 -19.926 1.00 91.81 80 LEU A CA 1
ATOM 648 C C . LEU A 1 80 ? 10.933 7.172 -20.534 1.00 91.81 80 LEU A C 1
ATOM 650 O O . LEU A 1 80 ? 10.781 7.323 -21.742 1.00 91.81 80 LEU A O 1
ATOM 654 N N . GLY A 1 81 ? 11.365 8.142 -19.728 1.00 89.69 81 GLY A N 1
ATOM 655 C CA . GLY A 1 81 ? 11.679 9.501 -20.148 1.00 89.69 81 GLY A CA 1
ATOM 656 C C . GLY A 1 81 ? 10.525 10.479 -19.993 1.00 89.69 81 GLY A C 1
ATOM 657 O O . GLY A 1 81 ? 10.641 11.590 -20.483 1.00 89.69 81 GLY A O 1
ATOM 658 N N . TYR A 1 82 ? 9.415 10.113 -19.349 1.00 88.94 82 TYR A N 1
ATOM 659 C CA . TYR A 1 82 ? 8.327 11.053 -19.082 1.00 88.94 82 TYR A CA 1
ATOM 660 C C . TYR A 1 82 ? 8.643 11.907 -17.851 1.00 88.94 82 TYR A C 1
ATOM 662 O O . TYR A 1 82 ? 8.798 11.378 -16.754 1.00 88.94 82 TYR A O 1
ATOM 670 N N . HIS A 1 83 ? 8.626 13.228 -18.015 1.00 82.50 83 HIS A N 1
ATOM 671 C CA . HIS A 1 83 ? 8.660 14.192 -16.915 1.00 82.50 83 HIS A CA 1
ATOM 672 C C . HIS A 1 83 ? 7.354 14.990 -16.929 1.00 82.50 83 HIS A C 1
ATOM 674 O O . HIS A 1 83 ? 6.968 15.512 -17.971 1.00 82.50 83 HIS A O 1
ATOM 680 N N . ASP A 1 84 ? 6.629 15.027 -15.807 1.00 81.31 84 ASP A N 1
ATOM 681 C CA . ASP A 1 84 ? 5.320 15.696 -15.690 1.00 81.31 84 ASP A CA 1
ATOM 682 C C . ASP A 1 84 ? 4.322 15.318 -16.805 1.00 81.31 84 ASP A C 1
ATOM 684 O O . ASP A 1 84 ? 3.605 16.155 -17.351 1.00 81.31 84 ASP A O 1
ATOM 688 N N . PHE A 1 85 ? 4.289 14.028 -17.164 1.00 80.62 85 PHE A N 1
ATOM 689 C CA . PHE A 1 85 ? 3.491 13.465 -18.268 1.00 80.62 85 PHE A CA 1
ATOM 690 C C . PHE A 1 85 ? 3.835 13.997 -19.670 1.00 80.62 85 PHE A C 1
ATOM 692 O O . PHE A 1 85 ? 3.131 13.696 -20.635 1.00 80.62 85 PHE A O 1
ATOM 699 N N . GLN A 1 86 ? 4.941 14.724 -19.814 1.00 81.44 86 GLN A N 1
ATOM 700 C CA . GLN A 1 86 ? 5.474 15.185 -21.089 1.00 81.44 86 GLN A CA 1
ATOM 701 C C . GLN A 1 86 ? 6.715 14.374 -21.461 1.00 81.44 86 GLN A C 1
ATOM 703 O O . GLN A 1 86 ? 7.553 14.063 -20.616 1.00 81.44 86 GLN A O 1
ATOM 708 N N . HIS A 1 87 ? 6.831 14.011 -22.739 1.00 77.75 87 HIS A N 1
ATOM 709 C CA . HIS A 1 87 ? 8.012 13.327 -23.257 1.00 77.75 87 HIS A CA 1
ATOM 710 C C . HIS A 1 87 ? 8.991 14.386 -23.807 1.00 77.75 87 HIS A C 1
ATOM 712 O O . HIS A 1 87 ? 8.687 14.994 -24.835 1.00 77.75 87 HIS A O 1
ATOM 718 N N . PRO A 1 88 ? 10.146 14.646 -23.166 1.00 69.06 88 PRO A N 1
ATOM 719 C CA . PRO A 1 88 ? 10.981 15.817 -23.437 1.00 69.06 88 PRO A CA 1
ATOM 720 C C . PRO A 1 88 ? 11.681 15.784 -24.797 1.00 69.06 88 PRO A C 1
ATOM 722 O O . PRO A 1 88 ? 12.125 16.820 -25.282 1.00 69.06 88 PRO A O 1
ATOM 725 N N . SER A 1 89 ? 11.840 14.608 -25.414 1.00 74.44 89 SER A N 1
ATOM 726 C CA . SER A 1 89 ? 12.544 14.489 -26.695 1.00 74.44 89 SER A CA 1
ATOM 727 C C . SER A 1 89 ? 12.246 13.176 -27.407 1.00 74.44 89 SER A C 1
ATOM 729 O O . SER A 1 89 ? 12.335 12.110 -26.806 1.00 74.44 89 SER A O 1
ATOM 731 N N . PHE A 1 90 ? 11.982 13.228 -28.714 1.00 72.12 90 PHE A N 1
ATOM 732 C CA . PHE A 1 90 ? 11.817 12.040 -29.568 1.00 72.12 90 PHE A CA 1
ATOM 733 C C . PHE A 1 90 ? 13.092 11.174 -29.650 1.00 72.12 90 PHE A C 1
ATOM 735 O O . PHE A 1 90 ? 13.036 10.012 -30.042 1.00 72.12 90 PHE A O 1
ATOM 742 N N . TYR A 1 91 ? 14.247 11.735 -29.273 1.00 78.31 91 TYR A N 1
ATOM 743 C CA . TYR A 1 91 ? 15.546 11.058 -29.285 1.00 78.31 91 TYR A CA 1
ATOM 744 C C . TYR A 1 91 ? 15.887 10.350 -27.971 1.00 78.31 91 TYR A C 1
ATOM 746 O O . TYR A 1 91 ? 16.934 9.704 -27.889 1.00 78.31 91 TYR A O 1
ATOM 754 N N . PHE A 1 92 ? 15.043 10.468 -26.942 1.00 83.50 92 PHE A N 1
ATOM 755 C CA . PHE A 1 92 ? 15.270 9.768 -25.686 1.00 83.50 92 PHE A CA 1
ATOM 756 C C . PHE A 1 92 ? 15.227 8.253 -25.915 1.00 83.50 92 PHE A C 1
ATOM 758 O O . PHE A 1 92 ? 14.257 7.710 -26.442 1.00 83.50 92 PHE A O 1
ATOM 765 N N . LYS A 1 93 ? 16.300 7.565 -25.519 1.00 86.56 93 LYS A N 1
ATOM 766 C CA . LYS A 1 93 ? 16.386 6.105 -25.546 1.00 86.56 93 LYS A CA 1
ATOM 767 C C . LYS A 1 93 ? 16.433 5.604 -24.106 1.00 86.56 93 LYS A C 1
ATOM 769 O O . LYS A 1 93 ? 17.452 5.811 -23.448 1.00 86.56 93 LYS A O 1
ATOM 774 N N . PRO A 1 94 ? 15.368 4.947 -23.620 1.00 88.25 94 PRO A N 1
ATOM 775 C CA . PRO A 1 94 ? 15.357 4.384 -22.280 1.00 88.25 94 PRO A CA 1
ATOM 776 C C . PRO A 1 94 ? 16.473 3.352 -22.098 1.00 88.25 94 PRO A C 1
ATOM 778 O O . PRO A 1 94 ? 16.677 2.490 -22.963 1.00 88.25 94 PRO A O 1
ATOM 781 N N . ASP A 1 95 ? 17.143 3.400 -20.948 1.00 92.62 95 ASP A N 1
ATOM 782 C CA . ASP A 1 95 ? 18.082 2.361 -20.528 1.00 92.62 95 ASP A CA 1
ATOM 783 C C . ASP A 1 95 ? 17.328 1.035 -20.335 1.00 92.62 95 ASP A C 1
ATOM 785 O O . ASP A 1 95 ? 16.528 0.864 -19.410 1.00 92.62 95 ASP A O 1
ATOM 789 N N . GLN A 1 96 ? 17.592 0.080 -21.228 1.00 93.94 96 GLN A N 1
ATOM 790 C CA . GLN A 1 96 ? 16.919 -1.216 -21.229 1.00 93.94 96 GLN A CA 1
ATOM 791 C C . GLN A 1 96 ? 17.253 -2.055 -19.997 1.00 93.94 96 GLN A C 1
ATOM 793 O O . GLN A 1 96 ? 16.377 -2.757 -19.493 1.00 93.94 96 GLN A O 1
ATOM 798 N N . HIS A 1 97 ? 18.479 -1.968 -19.479 1.00 95.62 97 HIS A N 1
ATOM 799 C CA . HIS A 1 97 ? 18.860 -2.697 -18.275 1.00 95.62 97 HIS A CA 1
ATOM 800 C C . HIS A 1 97 ? 18.114 -2.133 -17.060 1.00 95.62 97 HIS A C 1
ATOM 802 O O . HIS A 1 97 ? 17.526 -2.887 -16.281 1.00 95.62 97 HIS A O 1
ATOM 808 N N . LYS A 1 98 ? 18.030 -0.801 -16.941 1.00 95.12 98 LYS A N 1
ATOM 809 C CA . LYS A 1 98 ? 17.217 -0.150 -15.901 1.00 95.12 98 LYS A CA 1
ATOM 810 C C . LYS A 1 98 ? 15.750 -0.583 -15.987 1.00 95.12 98 LYS A C 1
ATOM 812 O O . LYS A 1 98 ? 15.174 -0.974 -14.973 1.00 95.12 98 LYS A O 1
ATOM 817 N N . LEU A 1 99 ? 15.153 -0.584 -17.180 1.00 96.06 99 LEU A N 1
ATOM 818 C CA . LEU A 1 99 ? 13.766 -1.028 -17.372 1.00 96.06 99 LEU A CA 1
ATOM 819 C C . LEU A 1 99 ? 13.557 -2.503 -17.003 1.00 96.06 99 LEU A C 1
ATOM 821 O O . LEU A 1 99 ? 12.545 -2.835 -16.385 1.00 96.06 99 LEU A O 1
ATOM 825 N N . GLN A 1 100 ? 14.506 -3.384 -17.332 1.00 96.94 100 GLN A N 1
ATOM 826 C CA . GLN A 1 100 ? 14.470 -4.793 -16.927 1.00 96.94 100 GLN A CA 1
ATOM 827 C C . GLN A 1 100 ? 14.462 -4.943 -15.404 1.00 96.94 100 GLN A C 1
ATOM 829 O O . GLN A 1 100 ? 13.654 -5.706 -14.869 1.00 96.94 100 GLN A O 1
ATOM 834 N N . MET A 1 101 ? 15.309 -4.186 -14.702 1.00 97.56 101 MET A N 1
ATOM 835 C CA . MET A 1 101 ? 15.376 -4.214 -13.240 1.00 97.56 101 MET A CA 1
ATOM 836 C C . MET A 1 101 ? 14.100 -3.664 -12.593 1.00 97.56 101 MET A C 1
ATOM 838 O O . MET A 1 101 ? 13.599 -4.254 -11.635 1.00 97.56 101 MET A O 1
ATOM 842 N N . ILE A 1 102 ? 13.518 -2.597 -13.150 1.00 96.44 102 ILE A N 1
ATOM 843 C CA . ILE A 1 102 ? 12.234 -2.047 -12.686 1.00 96.44 102 ILE A CA 1
ATOM 844 C C . ILE A 1 102 ? 11.105 -3.064 -12.875 1.00 96.44 102 ILE A C 1
ATOM 846 O O . ILE A 1 102 ? 10.344 -3.330 -11.944 1.00 96.44 102 ILE A O 1
ATOM 850 N N . ALA A 1 103 ? 11.011 -3.676 -14.057 1.00 96.94 103 ALA A N 1
ATOM 851 C CA . ALA A 1 103 ? 10.010 -4.699 -14.341 1.00 96.94 103 ALA A CA 1
ATOM 852 C C . ALA A 1 103 ? 10.166 -5.921 -13.421 1.00 96.94 103 ALA A C 1
ATOM 854 O O . ALA A 1 103 ? 9.175 -6.450 -12.917 1.00 96.94 103 ALA A O 1
ATOM 855 N N . LEU A 1 104 ? 11.404 -6.350 -13.152 1.00 97.31 104 LEU A N 1
ATOM 856 C CA . LEU A 1 104 ? 11.696 -7.438 -12.221 1.00 97.31 104 LEU A CA 1
ATOM 857 C C . LEU A 1 104 ? 11.238 -7.108 -10.795 1.00 97.31 104 LEU A C 1
ATOM 859 O O . LEU A 1 104 ? 10.555 -7.926 -10.178 1.00 97.31 104 LEU A O 1
ATOM 863 N N . ALA A 1 105 ? 11.561 -5.913 -10.295 1.00 95.69 105 ALA A N 1
ATOM 864 C CA . ALA A 1 105 ? 11.107 -5.456 -8.986 1.00 95.69 105 ALA A CA 1
ATOM 865 C C . ALA A 1 105 ? 9.573 -5.441 -8.909 1.00 95.69 105 ALA A C 1
ATOM 867 O O . ALA A 1 105 ? 8.997 -5.980 -7.964 1.00 95.69 105 ALA A O 1
ATOM 868 N N . GLN A 1 106 ? 8.903 -4.920 -9.941 1.00 95.81 106 GLN A N 1
ATOM 869 C CA . GLN A 1 106 ? 7.443 -4.876 -10.010 1.00 95.81 106 GLN A CA 1
ATOM 870 C C . GLN A 1 106 ? 6.805 -6.276 -10.008 1.00 95.81 106 GLN A C 1
ATOM 872 O O . GLN A 1 106 ? 5.782 -6.492 -9.353 1.00 95.81 106 GLN A O 1
ATOM 877 N N . ARG A 1 107 ? 7.415 -7.259 -10.687 1.00 96.62 107 ARG A N 1
ATOM 878 C CA . ARG A 1 107 ? 6.981 -8.667 -10.627 1.00 96.62 107 ARG A CA 1
ATOM 879 C C . ARG A 1 107 ? 7.067 -9.221 -9.208 1.00 96.62 107 ARG A C 1
ATOM 881 O O . ARG A 1 107 ? 6.109 -9.838 -8.746 1.00 96.62 107 ARG A O 1
ATOM 888 N N . TYR A 1 108 ? 8.172 -8.983 -8.503 1.00 96.12 108 TYR A N 1
ATOM 889 C CA . TYR A 1 108 ? 8.312 -9.437 -7.118 1.00 96.12 108 TYR A CA 1
ATOM 890 C C . TYR A 1 108 ? 7.355 -8.722 -6.164 1.00 96.12 108 TYR A C 1
ATOM 892 O O . TYR A 1 108 ? 6.800 -9.373 -5.281 1.00 96.12 108 TYR A O 1
ATOM 900 N N . TYR A 1 109 ? 7.068 -7.439 -6.389 1.00 93.94 109 TYR A N 1
ATOM 901 C CA . TYR A 1 109 ? 5.999 -6.732 -5.682 1.00 93.94 109 TYR A CA 1
ATOM 902 C C . TYR A 1 109 ? 4.638 -7.407 -5.888 1.00 93.94 109 TYR A C 1
ATOM 904 O O . TYR A 1 109 ? 3.933 -7.672 -4.917 1.00 93.94 109 TYR A O 1
ATOM 912 N N . CYS A 1 110 ? 4.286 -7.754 -7.131 1.00 95.38 110 CYS A N 1
ATOM 913 C CA . CYS A 1 110 ? 3.039 -8.459 -7.434 1.00 95.38 110 CYS A CA 1
ATOM 914 C C . CYS A 1 110 ? 2.976 -9.849 -6.773 1.00 95.38 110 CYS A C 1
ATOM 916 O O . CYS A 1 110 ? 1.929 -10.236 -6.251 1.00 95.38 110 CYS A O 1
ATOM 918 N N . LEU A 1 111 ? 4.085 -10.596 -6.766 1.00 96.75 111 LEU A N 1
ATOM 919 C CA . LEU A 1 111 ? 4.180 -11.892 -6.088 1.00 96.75 111 LEU A CA 1
ATOM 920 C C . LEU A 1 111 ? 4.005 -11.749 -4.571 1.00 96.75 111 LEU A C 1
ATOM 922 O O . LEU A 1 111 ? 3.228 -12.489 -3.965 1.00 96.75 111 LEU A O 1
ATOM 926 N N . GLY A 1 112 ? 4.698 -10.781 -3.968 1.00 95.12 112 GLY A N 1
ATOM 927 C CA . GLY A 1 112 ? 4.584 -10.464 -2.548 1.00 95.12 112 GLY A CA 1
ATOM 928 C C . GLY A 1 112 ? 3.159 -10.068 -2.169 1.00 95.12 112 GLY A C 1
ATOM 929 O O . GLY A 1 112 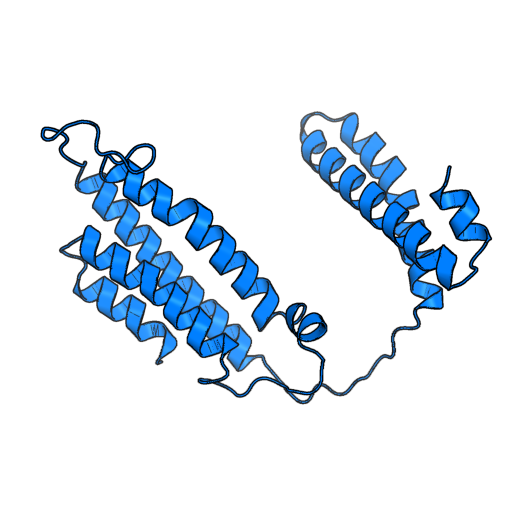? 2.633 -10.561 -1.174 1.00 95.12 112 GLY A O 1
ATOM 930 N N . HIS A 1 113 ? 2.493 -9.268 -3.004 1.00 94.94 113 HIS A N 1
ATOM 931 C CA . HIS A 1 113 ? 1.091 -8.904 -2.817 1.00 94.94 113 HIS A CA 1
ATOM 932 C C . HIS A 1 113 ? 0.176 -10.137 -2.836 1.00 94.94 113 HIS A C 1
ATOM 934 O O . HIS A 1 113 ? -0.620 -10.330 -1.916 1.00 94.94 113 HIS A O 1
ATOM 940 N N . ALA A 1 114 ? 0.329 -11.017 -3.830 1.00 96.06 114 ALA A N 1
ATOM 941 C CA . ALA A 1 114 ? -0.443 -12.254 -3.922 1.00 96.06 114 ALA A CA 1
ATOM 942 C C . ALA A 1 114 ? -0.237 -13.158 -2.695 1.00 96.06 114 ALA A C 1
ATOM 944 O O . ALA A 1 114 ? -1.210 -13.684 -2.143 1.00 96.06 114 ALA A O 1
ATOM 945 N N . ALA A 1 115 ? 1.009 -13.316 -2.237 1.00 96.12 115 ALA A N 1
ATOM 946 C CA . ALA A 1 115 ? 1.349 -14.105 -1.057 1.00 96.12 115 ALA A CA 1
ATOM 947 C C . ALA A 1 115 ? 0.755 -13.506 0.228 1.00 96.12 115 ALA A C 1
ATOM 949 O O . ALA A 1 115 ? 0.116 -14.222 1.002 1.00 96.12 115 ALA A O 1
ATOM 950 N N . LEU A 1 116 ? 0.891 -12.191 0.417 1.00 94.56 116 LEU A N 1
ATOM 951 C CA . LEU A 1 116 ? 0.346 -11.456 1.557 1.00 94.56 116 LEU A CA 1
ATOM 952 C C . LEU A 1 116 ? -1.177 -11.606 1.641 1.00 94.56 116 LEU A C 1
ATOM 954 O O . LEU A 1 116 ? -1.711 -11.994 2.681 1.00 94.56 116 LEU A O 1
ATOM 958 N N . VAL A 1 117 ? -1.884 -11.352 0.537 1.00 95.06 117 VAL A N 1
ATOM 959 C CA . VAL A 1 117 ? -3.347 -11.471 0.480 1.00 95.06 117 VAL A CA 1
ATOM 960 C C . VAL A 1 117 ? -3.785 -12.914 0.692 1.00 95.06 117 VAL A C 1
ATOM 962 O O . VAL A 1 117 ? -4.728 -13.156 1.441 1.00 95.06 117 VAL A O 1
ATOM 965 N N . THR A 1 118 ? -3.074 -13.884 0.116 1.00 95.56 118 THR A N 1
ATOM 966 C CA . THR A 1 118 ? -3.347 -15.307 0.363 1.00 95.56 118 THR A CA 1
ATOM 967 C C . THR A 1 118 ? -3.230 -15.641 1.851 1.00 95.56 118 THR A C 1
ATOM 969 O O . THR A 1 118 ? -4.141 -16.255 2.404 1.00 95.56 118 THR A O 1
ATOM 972 N N . GLY A 1 119 ? -2.162 -15.191 2.516 1.00 94.50 119 GLY A N 1
ATOM 973 C CA . GLY A 1 119 ? -1.965 -15.378 3.953 1.00 94.50 119 GLY A CA 1
ATOM 974 C C . GLY A 1 119 ? -3.080 -14.742 4.785 1.00 94.50 119 GLY A C 1
ATOM 975 O O . GLY A 1 119 ? -3.654 -15.403 5.651 1.00 94.50 119 GLY A O 1
ATOM 976 N N . MET A 1 120 ? -3.458 -13.498 4.474 1.00 93.25 120 MET A N 1
ATOM 977 C CA . MET A 1 120 ? -4.566 -12.814 5.149 1.00 93.25 120 MET A CA 1
ATOM 978 C C . MET A 1 120 ? -5.887 -13.567 4.980 1.00 93.25 120 MET A C 1
ATOM 980 O O . MET A 1 120 ? -6.564 -13.834 5.970 1.00 93.25 120 MET A O 1
ATOM 984 N N . LEU A 1 121 ? -6.248 -13.949 3.750 1.00 92.81 121 LEU A N 1
ATOM 985 C CA . LEU A 1 121 ? -7.494 -14.665 3.463 1.00 92.81 121 LEU A CA 1
ATOM 986 C C . LEU A 1 121 ? -7.525 -16.054 4.115 1.00 92.81 121 LEU A C 1
ATOM 988 O O . LEU A 1 121 ? -8.578 -16.469 4.610 1.00 92.81 121 LEU A O 1
ATOM 992 N N . ALA A 1 122 ? -6.392 -16.760 4.157 1.00 92.94 122 ALA A N 1
ATOM 993 C CA . ALA A 1 122 ? -6.265 -18.051 4.830 1.00 92.94 122 ALA A CA 1
ATOM 994 C C . ALA A 1 122 ? -6.426 -17.91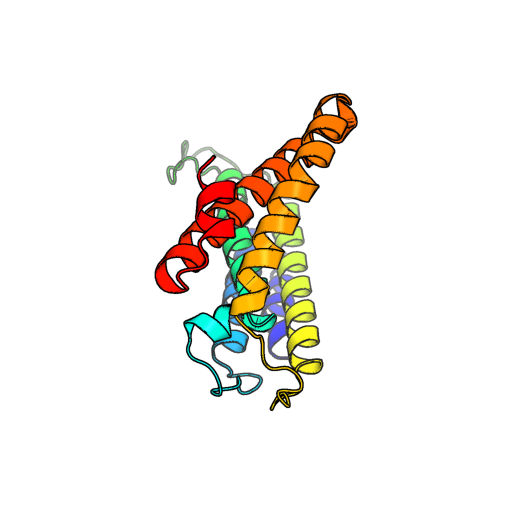9 6.354 1.00 92.94 122 ALA A C 1
ATOM 996 O O . ALA A 1 122 ? -7.160 -18.694 6.967 1.00 92.94 122 ALA A O 1
ATOM 997 N N . ALA A 1 123 ? -5.811 -16.898 6.958 1.00 91.69 123 ALA A N 1
ATOM 998 C CA . ALA A 1 123 ? -5.907 -16.622 8.392 1.00 91.69 123 ALA A CA 1
ATOM 999 C C . ALA A 1 123 ? -7.268 -16.033 8.813 1.00 91.69 123 ALA A C 1
ATOM 1001 O O . ALA A 1 123 ? -7.604 -16.009 9.998 1.00 91.69 123 ALA A O 1
ATOM 1002 N N . MET A 1 124 ? -8.062 -15.559 7.853 1.00 88.62 124 MET A N 1
ATOM 1003 C CA . MET A 1 124 ? -9.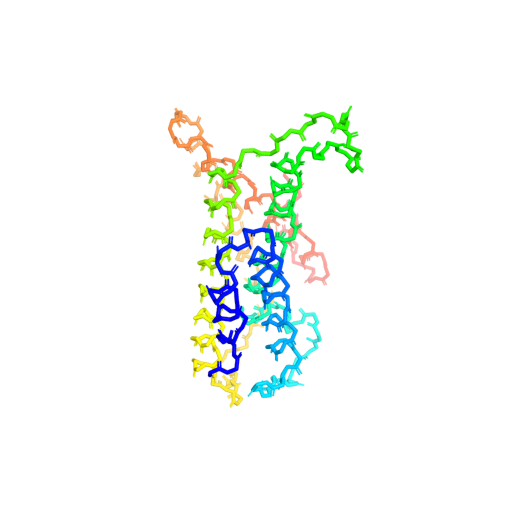347 -14.914 8.084 1.00 88.62 124 MET A CA 1
ATOM 1004 C C . MET A 1 124 ? -10.381 -15.901 8.653 1.00 88.62 124 MET A C 1
ATOM 1006 O O . MET A 1 124 ? -10.913 -16.746 7.928 1.00 88.62 124 MET A O 1
ATOM 1010 N N . LYS A 1 125 ? -10.692 -15.784 9.947 1.00 83.56 125 LYS A N 1
ATOM 1011 C CA . LYS A 1 125 ? -11.678 -16.617 10.655 1.00 83.56 125 LYS A CA 1
ATOM 1012 C C . LYS A 1 125 ? -12.882 -15.765 11.061 1.00 83.56 125 LYS A C 1
ATOM 1014 O O . LYS A 1 125 ? -12.848 -15.091 12.087 1.00 83.56 125 LYS A O 1
ATOM 1019 N N . TYR A 1 126 ? -13.923 -15.781 10.231 1.00 78.69 126 TYR A N 1
ATOM 1020 C CA . TYR A 1 126 ? -15.205 -15.125 10.500 1.00 78.69 126 TYR A CA 1
ATOM 1021 C C . TYR A 1 126 ? -16.325 -16.163 10.671 1.00 78.69 126 TYR A C 1
ATOM 1023 O O . TYR A 1 126 ? -16.232 -17.229 10.060 1.00 78.69 126 TYR A O 1
ATOM 1031 N N . PRO A 1 127 ? -17.381 -15.856 11.453 1.00 72.94 127 PRO A N 1
ATOM 1032 C CA . PRO A 1 127 ? -17.597 -14.608 12.197 1.00 72.94 127 PRO A CA 1
ATOM 1033 C C . PRO A 1 127 ? -16.687 -14.495 13.431 1.00 72.94 127 PRO A C 1
ATOM 1035 O O . PRO A 1 127 ? -16.436 -15.472 14.133 1.00 72.94 127 PRO A O 1
ATOM 1038 N N . VAL A 1 128 ? -16.178 -13.288 13.699 1.00 72.50 128 VAL A N 1
ATOM 1039 C CA . VAL A 1 128 ? -15.385 -13.025 14.909 1.00 72.50 128 VAL A CA 1
ATOM 1040 C C . VAL A 1 128 ? -16.350 -12.920 16.082 1.00 72.50 128 VAL A C 1
ATOM 1042 O O . VAL A 1 128 ? -17.218 -12.047 16.102 1.00 72.50 128 VAL A O 1
ATOM 1045 N N . GLN A 1 129 ? -16.195 -13.795 17.072 1.00 72.56 129 GLN A N 1
ATOM 1046 C CA . GLN A 1 129 ? -16.928 -13.673 18.327 1.00 72.56 129 GLN A CA 1
ATOM 1047 C C . GLN A 1 129 ? -16.434 -12.423 19.068 1.00 72.56 129 GLN A C 1
ATOM 1049 O O 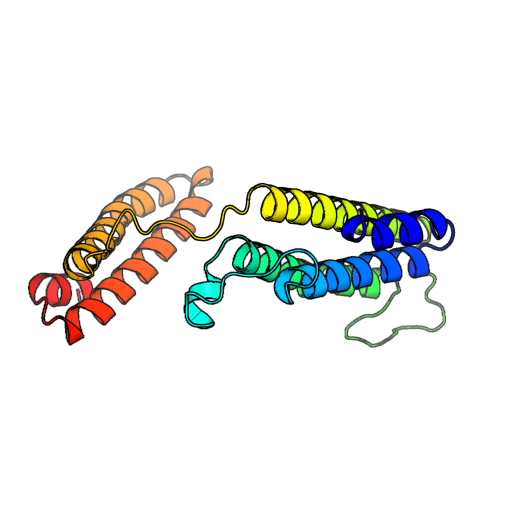. GLN A 1 129 ? -15.246 -12.298 19.378 1.00 72.56 129 GLN A O 1
ATOM 1054 N N . LYS A 1 130 ? -17.338 -11.474 19.338 1.00 67.69 130 LYS A N 1
ATOM 1055 C CA . LYS A 1 130 ? -17.026 -10.259 20.104 1.00 67.69 130 LYS A CA 1
ATOM 1056 C C . LYS A 1 130 ? -16.755 -10.642 21.560 1.00 67.69 130 LYS A C 1
ATOM 1058 O O . LYS A 1 130 ? -17.678 -10.727 22.359 1.00 67.69 130 LYS A O 1
ATOM 1063 N N . LYS A 1 131 ? -15.488 -10.891 21.898 1.00 73.25 131 LYS A N 1
ATOM 1064 C CA . LYS A 1 131 ? -15.073 -11.235 23.269 1.00 73.25 131 LYS A CA 1
ATOM 1065 C C . LYS A 1 131 ? -14.969 -10.010 24.185 1.00 73.25 131 LYS A C 1
ATOM 1067 O O . LYS A 1 131 ? -15.089 -10.142 25.397 1.00 73.25 131 LYS A O 1
ATOM 1072 N N . TYR A 1 132 ? -14.766 -8.828 23.606 1.00 69.75 132 TYR A N 1
ATOM 1073 C CA . TYR A 1 132 ? -14.559 -7.584 24.341 1.00 69.75 132 TYR A CA 1
ATOM 1074 C C . TYR A 1 132 ? -15.452 -6.482 23.778 1.00 69.75 132 TYR A C 1
ATOM 1076 O O . TYR A 1 132 ? -15.546 -6.304 22.562 1.00 69.75 132 TYR A O 1
ATOM 1084 N N . VAL A 1 133 ? -16.093 -5.737 24.674 1.00 70.94 133 VAL A N 1
ATOM 1085 C CA . VAL A 1 133 ? -16.804 -4.500 24.353 1.00 70.94 133 VAL A CA 1
ATOM 1086 C C . VAL A 1 133 ? -15.908 -3.356 24.804 1.00 70.94 133 VAL A C 1
ATOM 1088 O O . VAL A 1 133 ? -15.544 -3.275 25.976 1.00 70.94 133 VAL A O 1
ATOM 1091 N N . LEU A 1 134 ? -15.505 -2.503 23.864 1.00 64.81 134 LEU A N 1
ATOM 1092 C CA . LEU A 1 134 ? -14.764 -1.286 24.182 1.00 64.81 134 LEU A CA 1
ATOM 1093 C C . LEU A 1 134 ? -15.694 -0.332 24.933 1.00 64.81 134 LEU A C 1
ATOM 1095 O O . LEU A 1 134 ? -16.712 0.098 24.392 1.00 64.81 134 LEU A O 1
ATOM 1099 N N . SER A 1 135 ? -15.333 -0.007 26.173 1.00 68.31 135 SER A N 1
ATOM 1100 C CA . SER A 1 135 ? -15.918 1.133 26.873 1.00 68.31 135 SER A CA 1
ATOM 1101 C C . SER A 1 135 ? -15.209 2.399 26.393 1.00 68.31 135 SER A C 1
ATOM 1103 O O . SER A 1 135 ? -14.007 2.580 26.610 1.00 68.31 135 SER A O 1
ATOM 1105 N N . TYR A 1 136 ? -15.955 3.255 25.698 1.00 66.94 136 TYR A N 1
ATOM 1106 C CA . TYR A 1 136 ? -15.446 4.516 25.159 1.00 66.94 136 TYR A CA 1
ATOM 1107 C C . TYR A 1 136 ? -15.053 5.507 26.261 1.00 66.94 136 TYR A C 1
ATOM 1109 O O . TYR A 1 136 ? -14.133 6.290 26.056 1.00 66.94 136 TYR A O 1
ATOM 1117 N N . GLU A 1 137 ? -15.666 5.419 27.445 1.00 69.19 137 GLU A N 1
ATOM 1118 C CA . GLU A 1 137 ? -15.356 6.294 28.584 1.00 69.19 137 GLU A CA 1
ATOM 1119 C C . GLU A 1 137 ? -13.889 6.159 29.008 1.00 69.19 137 GLU A C 1
ATOM 1121 O O . GLU A 1 137 ? -13.165 7.146 29.067 1.00 69.19 137 GLU A O 1
ATOM 1126 N N . LYS A 1 138 ? -13.392 4.923 29.149 1.00 75.69 138 LYS A N 1
ATOM 1127 C CA . LYS A 1 138 ? -11.980 4.663 29.490 1.00 75.69 138 LYS A CA 1
ATOM 1128 C C . LYS A 1 138 ? -11.004 4.972 28.350 1.00 75.69 138 LYS A C 1
ATOM 1130 O O . LYS A 1 138 ? -9.796 5.019 28.568 1.00 75.69 138 LYS A O 1
ATOM 1135 N N . SER A 1 139 ? -11.506 5.136 27.124 1.00 79.44 139 SER A N 1
ATOM 1136 C CA . SER A 1 139 ? -10.660 5.395 25.953 1.00 79.44 139 SER A CA 1
ATOM 1137 C C . SER A 1 139 ? -10.149 6.837 25.934 1.00 79.44 139 SER A C 1
ATOM 1139 O O . SER A 1 139 ? -9.052 7.074 25.440 1.00 79.44 139 SER A O 1
ATOM 1141 N N . VAL A 1 140 ? -10.901 7.787 26.504 1.00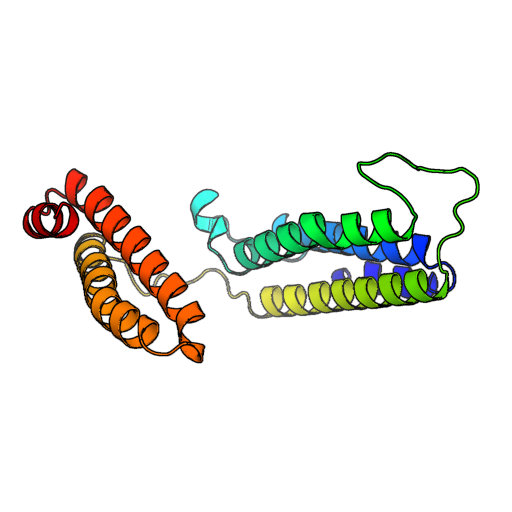 85.25 140 VAL A N 1
ATOM 1142 C CA . VAL A 1 140 ? -10.479 9.193 26.607 1.00 85.25 140 VAL A CA 1
ATOM 1143 C C . VAL A 1 140 ? -9.278 9.328 27.547 1.00 85.25 140 VAL A C 1
ATOM 1145 O O . VAL A 1 140 ? -8.275 9.930 27.170 1.00 85.25 140 VAL A O 1
ATOM 1148 N N . ASP A 1 141 ? -9.342 8.705 28.726 1.00 87.44 141 ASP A N 1
ATOM 1149 C CA . ASP A 1 141 ? -8.235 8.710 29.689 1.00 87.44 141 ASP A CA 1
ATOM 1150 C C . ASP A 1 141 ? -6.998 8.012 29.127 1.00 87.44 141 ASP A C 1
ATOM 1152 O O . ASP A 1 141 ? -5.885 8.509 29.269 1.00 87.44 141 ASP A O 1
ATOM 1156 N N . LEU A 1 142 ? -7.184 6.895 28.415 1.00 88.75 142 LEU A N 1
ATOM 1157 C CA . LEU A 1 142 ? -6.088 6.199 27.747 1.00 88.75 142 LEU A CA 1
ATOM 1158 C C . LEU A 1 142 ? -5.385 7.090 26.714 1.00 88.75 142 LEU A C 1
ATOM 1160 O O . LEU A 1 142 ? -4.157 7.133 26.689 1.00 88.75 142 LEU A O 1
ATOM 1164 N N . LEU A 1 143 ? -6.142 7.800 25.871 1.00 90.69 143 LEU A N 1
ATOM 1165 C CA . LEU A 1 143 ? -5.580 8.720 24.877 1.00 90.69 143 LEU A CA 1
ATOM 1166 C C . LEU A 1 143 ? -4.816 9.870 25.541 1.00 90.69 143 LEU A C 1
ATOM 1168 O O . LEU A 1 143 ? -3.739 10.238 25.070 1.00 90.69 143 LEU A O 1
ATOM 1172 N N . LEU A 1 144 ? -5.332 10.387 26.659 1.00 90.44 144 LEU A N 1
ATOM 1173 C CA . LEU A 1 144 ? -4.645 11.404 27.445 1.00 90.44 144 LEU A CA 1
ATOM 1174 C C . LEU A 1 144 ? -3.345 10.865 28.060 1.00 90.44 144 LEU A C 1
ATOM 1176 O O . LEU A 1 144 ? -2.307 11.516 27.962 1.00 90.44 144 LEU A O 1
ATOM 1180 N N . TYR A 1 145 ? -3.366 9.667 28.650 1.00 92.00 145 TYR A N 1
ATOM 1181 C CA . TYR A 1 145 ? -2.166 9.043 29.212 1.00 92.00 145 TYR A CA 1
ATOM 1182 C C . TYR A 1 145 ? -1.110 8.761 28.147 1.00 92.00 145 TYR A C 1
ATOM 1184 O O . TYR A 1 145 ? 0.073 8.995 28.390 1.00 92.00 145 TYR A O 1
ATOM 1192 N N . ILE A 1 146 ? -1.522 8.316 26.957 1.00 92.75 146 ILE A N 1
ATOM 1193 C CA . ILE A 1 146 ? -0.631 8.187 25.802 1.00 92.75 146 ILE A CA 1
ATOM 1194 C C . ILE A 1 146 ? -0.002 9.550 25.505 1.00 92.75 146 ILE A C 1
ATOM 1196 O O . ILE A 1 146 ? 1.223 9.649 25.536 1.00 92.75 146 ILE A O 1
ATOM 1200 N N . ALA A 1 147 ? -0.800 10.606 25.316 1.00 92.25 147 ALA A N 1
ATOM 1201 C CA . ALA A 1 147 ? -0.276 11.940 25.022 1.00 92.25 147 ALA A CA 1
ATOM 1202 C C . ALA A 1 147 ? 0.752 12.402 26.068 1.00 92.25 147 ALA A C 1
ATOM 1204 O O . ALA A 1 147 ? 1.896 12.687 25.723 1.00 92.25 147 ALA A O 1
ATOM 1205 N N . LEU A 1 148 ? 0.391 12.355 27.352 1.00 93.00 148 LEU A N 1
ATOM 1206 C CA . LEU A 1 148 ? 1.260 12.786 28.448 1.00 93.00 148 LEU A CA 1
ATOM 1207 C C . LEU A 1 148 ? 2.531 11.938 28.588 1.00 93.00 148 LEU A C 1
ATOM 1209 O O . LEU A 1 148 ? 3.589 12.479 28.895 1.00 93.00 148 LEU A O 1
ATOM 1213 N N . SER A 1 149 ? 2.457 10.624 28.354 1.00 93.50 149 SER A N 1
ATOM 1214 C CA . SER A 1 149 ? 3.619 9.729 28.463 1.00 93.50 149 SER A CA 1
ATOM 1215 C C . SER A 1 149 ? 4.638 9.920 27.336 1.00 93.50 149 SER A C 1
ATOM 1217 O O . SER A 1 149 ? 5.839 9.761 27.559 1.00 93.50 149 SER A O 1
ATOM 1219 N N . PHE A 1 150 ? 4.188 10.298 26.135 1.00 94.00 150 PHE A N 1
ATOM 1220 C CA . PHE A 1 150 ? 5.074 10.482 24.987 1.00 94.00 150 PHE A CA 1
ATOM 1221 C C . PHE A 1 150 ? 5.772 11.847 24.971 1.00 94.00 150 PHE A C 1
ATOM 1223 O O . PHE A 1 150 ? 6.815 11.953 24.332 1.00 94.00 150 PHE A O 1
ATOM 1230 N N . ILE A 1 151 ? 5.290 12.853 25.711 1.00 91.88 151 ILE A N 1
ATOM 1231 C CA . ILE A 1 151 ? 5.974 14.152 25.875 1.00 91.88 151 ILE A CA 1
ATOM 1232 C C . ILE A 1 151 ? 7.399 13.995 26.441 1.00 91.88 151 ILE A C 1
ATOM 1234 O O . ILE A 1 151 ? 8.349 14.416 25.773 1.00 91.88 151 ILE A O 1
ATOM 1238 N N . PRO A 1 152 ? 7.613 13.378 27.625 1.00 94.00 152 PRO A N 1
ATOM 1239 C CA . PRO A 1 152 ? 8.959 13.224 28.167 1.00 94.00 152 PRO A CA 1
ATOM 1240 C C . PRO A 1 152 ? 9.823 12.324 27.279 1.00 94.00 152 PRO A C 1
ATOM 1242 O O . PRO A 1 152 ? 11.012 12.586 27.116 1.00 94.00 152 PRO A O 1
ATOM 1245 N N . LEU A 1 153 ? 9.237 11.304 26.645 1.00 93.38 153 LEU A N 1
ATOM 1246 C CA . LEU A 1 153 ? 9.973 10.416 25.748 1.00 93.38 153 LEU A CA 1
ATOM 1247 C C . LEU A 1 153 ? 10.451 11.149 24.485 1.00 93.38 153 LEU A C 1
ATOM 1249 O O . LEU A 1 153 ? 11.601 10.993 24.075 1.00 93.38 153 LEU A O 1
ATOM 1253 N N . ALA A 1 154 ? 9.601 11.999 23.904 1.00 93.31 154 ALA A N 1
ATOM 1254 C CA . ALA A 1 154 ? 9.951 12.844 22.772 1.00 93.31 154 ALA A CA 1
ATOM 1255 C C . ALA A 1 154 ? 11.066 13.833 23.132 1.00 93.31 154 ALA A C 1
ATOM 1257 O O . ALA A 1 154 ? 12.002 13.995 22.346 1.00 93.31 154 ALA A O 1
ATOM 1258 N N . PHE A 1 155 ? 11.002 14.439 24.322 1.00 94.12 155 PHE A N 1
ATOM 1259 C CA . PHE A 1 155 ? 12.036 15.347 24.818 1.00 94.12 155 PHE A CA 1
ATOM 1260 C C . PHE A 1 155 ? 13.378 14.641 25.042 1.00 94.12 155 PHE A C 1
ATOM 1262 O O . PHE A 1 155 ? 14.416 15.154 24.634 1.00 94.12 155 PHE A O 1
ATOM 1269 N N . LEU A 1 156 ? 13.383 13.448 25.644 1.00 95.19 156 LEU A N 1
ATOM 1270 C CA . LEU A 1 156 ? 14.612 12.672 25.837 1.00 95.19 156 LEU A CA 1
ATOM 1271 C C . LEU A 1 156 ? 15.254 12.305 24.493 1.00 95.19 156 LEU A C 1
ATOM 1273 O O . LEU A 1 156 ? 16.460 12.456 24.309 1.00 95.19 156 LEU A O 1
ATOM 1277 N N . PHE A 1 157 ? 14.442 11.874 23.526 1.00 95.06 157 PHE A N 1
ATOM 1278 C CA . PHE A 1 157 ? 14.926 11.442 22.215 1.00 95.06 157 PHE A CA 1
ATOM 1279 C C . PHE A 1 157 ? 15.338 12.618 21.322 1.00 95.06 157 PHE A C 1
ATOM 1281 O O . PHE A 1 157 ? 16.117 12.420 20.393 1.00 95.06 157 PHE A O 1
ATOM 1288 N N . SER A 1 158 ? 14.870 13.843 21.594 1.00 93.88 158 SER A N 1
ATOM 1289 C CA . SER A 1 158 ? 15.319 15.030 20.858 1.00 93.88 158 SER A CA 1
ATOM 1290 C C . SER A 1 158 ? 16.736 15.469 21.227 1.00 93.88 158 SER A C 1
ATOM 1292 O O . SER A 1 158 ? 17.331 16.222 20.462 1.00 93.88 158 SER A O 1
ATOM 1294 N N . GLN A 1 159 ? 17.273 15.019 22.369 1.00 95.44 159 GLN A N 1
ATOM 1295 C CA . GLN A 1 159 ? 18.635 15.354 22.810 1.00 95.44 159 GLN A CA 1
ATOM 1296 C C . GLN A 1 159 ? 19.719 14.502 22.135 1.00 95.44 159 GLN A C 1
ATOM 1298 O O . GLN A 1 159 ? 20.900 14.808 22.254 1.00 95.44 159 GLN A O 1
ATOM 1303 N N . ILE A 1 160 ? 19.338 13.417 21.451 1.00 94.81 160 ILE A N 1
ATOM 1304 C CA . ILE A 1 160 ? 20.267 12.469 20.830 1.00 94.81 160 ILE A CA 1
ATOM 1305 C C . ILE A 1 160 ? 20.038 12.501 19.318 1.00 94.81 160 ILE A C 1
ATOM 1307 O O . ILE A 1 160 ? 18.998 12.048 18.841 1.00 94.81 160 ILE A O 1
ATOM 1311 N N . ASP A 1 161 ? 21.016 12.987 18.550 1.00 88.94 161 ASP A N 1
ATOM 1312 C CA . ASP A 1 161 ? 20.871 13.203 17.101 1.00 88.94 161 ASP A CA 1
ATOM 1313 C C . ASP A 1 161 ? 20.403 11.949 16.341 1.00 88.94 161 ASP A C 1
ATOM 1315 O O . ASP A 1 161 ? 19.498 12.026 15.510 1.00 88.94 161 ASP A O 1
ATOM 1319 N N . GLY A 1 162 ? 20.933 10.768 16.685 1.00 90.19 162 GLY A N 1
ATOM 1320 C CA . GLY A 1 162 ? 20.537 9.495 16.065 1.00 90.19 162 GLY A CA 1
ATOM 1321 C C . GLY A 1 162 ? 19.106 9.033 16.389 1.00 90.19 162 GLY A C 1
ATOM 1322 O O . GLY A 1 162 ? 18.537 8.221 15.659 1.00 90.19 162 GLY A O 1
ATOM 1323 N N . LEU A 1 163 ? 18.500 9.555 17.460 1.00 92.12 163 LEU A N 1
ATOM 1324 C CA . LEU A 1 163 ? 17.143 9.209 17.900 1.00 92.12 163 LEU A CA 1
ATOM 1325 C C . LEU A 1 163 ? 16.108 10.291 17.577 1.00 92.12 163 LEU A C 1
ATOM 1327 O O . LEU A 1 163 ? 14.906 10.068 17.745 1.00 92.12 163 LEU A O 1
ATOM 1331 N N . LYS A 1 164 ? 16.545 11.431 17.039 1.00 93.19 164 LYS A N 1
ATOM 1332 C CA . LYS A 1 164 ? 15.694 12.584 16.740 1.00 93.19 164 LYS A CA 1
ATOM 1333 C C . LYS A 1 164 ? 14.527 12.247 15.805 1.00 93.19 164 LYS A C 1
ATOM 1335 O O . LYS A 1 164 ? 13.429 12.764 15.987 1.00 93.19 164 LYS A O 1
ATOM 1340 N N . GLN A 1 165 ? 14.715 11.306 14.874 1.00 90.69 165 GLN A N 1
ATOM 1341 C CA . GLN A 1 165 ? 13.639 10.805 14.005 1.00 90.69 165 GLN A CA 1
ATOM 1342 C C . GLN A 1 165 ? 12.449 10.220 14.783 1.00 90.69 165 GLN A C 1
ATOM 1344 O O . GLN A 1 165 ? 11.299 10.435 14.406 1.00 90.69 165 GLN A O 1
ATOM 1349 N N . PHE A 1 166 ? 12.704 9.532 15.898 1.00 92.12 166 PHE A N 1
ATOM 1350 C CA . PHE A 1 166 ? 11.652 8.969 16.743 1.00 92.12 166 PHE A CA 1
ATOM 1351 C C . PHE A 1 166 ? 10.975 10.046 17.587 1.00 92.12 166 PHE A C 1
ATOM 1353 O O . PHE A 1 166 ? 9.770 9.966 17.804 1.00 92.12 166 PHE A O 1
ATOM 1360 N N . SER A 1 167 ? 11.707 11.091 17.993 1.00 94.06 167 SER A N 1
ATOM 1361 C CA . SER A 1 167 ? 11.118 12.249 18.677 1.00 94.06 167 SER A CA 1
ATOM 1362 C C . SER A 1 167 ? 10.021 12.907 17.831 1.00 94.06 167 SER A C 1
ATOM 1364 O O . SER A 1 167 ? 8.947 13.208 18.353 1.00 94.06 167 SER A O 1
ATOM 1366 N N . TYR A 1 168 ? 10.215 13.049 16.513 1.00 91.38 168 TYR A N 1
ATOM 1367 C CA . TYR A 1 168 ? 9.161 13.554 15.621 1.00 91.38 168 TYR A CA 1
ATOM 1368 C C . TYR A 1 168 ? 7.926 12.641 15.590 1.00 91.38 168 TYR A C 1
ATOM 1370 O O . TYR A 1 168 ? 6.795 13.131 15.600 1.00 91.38 168 TYR A O 1
ATOM 1378 N N . GLN A 1 169 ? 8.118 11.320 15.616 1.00 93.75 169 GLN A N 1
ATOM 1379 C CA . GLN A 1 169 ? 7.003 10.370 15.649 1.00 93.75 169 GLN A CA 1
ATOM 1380 C C . GLN A 1 169 ? 6.264 10.407 16.994 1.00 93.75 169 GLN A C 1
ATOM 1382 O O . GLN A 1 169 ? 5.036 10.428 17.018 1.00 93.75 169 GLN A O 1
ATOM 1387 N N . PHE A 1 170 ? 6.982 10.498 18.115 1.00 93.94 170 PHE A N 1
ATOM 1388 C CA . PHE A 1 170 ? 6.383 10.613 19.447 1.00 93.94 170 PHE A CA 1
ATOM 1389 C C . PHE A 1 170 ? 5.617 11.924 19.636 1.00 93.94 170 PHE A C 1
ATOM 1391 O O . PHE A 1 170 ? 4.500 11.898 20.149 1.00 93.94 170 PHE A O 1
ATOM 1398 N N . ASN A 1 171 ? 6.153 13.047 19.150 1.00 91.69 171 ASN A N 1
ATOM 1399 C CA . ASN A 1 171 ? 5.428 14.319 19.119 1.00 91.69 171 ASN A CA 1
ATOM 1400 C C . ASN A 1 171 ? 4.143 14.215 18.286 1.00 91.69 171 ASN A C 1
ATOM 1402 O O . ASN A 1 171 ? 3.090 14.683 18.713 1.00 91.69 171 ASN A O 1
ATOM 1406 N N . THR A 1 172 ? 4.203 13.543 17.132 1.00 92.25 172 THR A N 1
ATOM 1407 C CA . THR A 1 172 ? 3.022 13.304 16.287 1.00 92.25 172 THR A CA 1
ATOM 1408 C C . THR A 1 172 ? 1.961 12.477 17.021 1.00 92.25 172 THR A C 1
ATOM 1410 O O . THR A 1 172 ? 0.787 12.843 17.026 1.00 92.25 172 THR A O 1
ATOM 1413 N N . ILE A 1 173 ? 2.366 11.398 17.701 1.00 92.62 173 ILE A N 1
ATOM 1414 C CA . ILE A 1 173 ? 1.466 10.560 18.511 1.00 92.62 173 ILE A CA 1
ATOM 1415 C C . ILE A 1 173 ? 0.849 11.371 19.652 1.00 92.62 173 ILE A C 1
ATOM 1417 O O . ILE A 1 173 ? -0.359 11.271 19.875 1.00 92.62 173 ILE A O 1
ATOM 1421 N N . CYS A 1 174 ? 1.648 12.185 20.346 1.00 92.38 174 CYS A N 1
ATOM 1422 C CA . CYS A 1 174 ? 1.176 13.061 21.413 1.00 92.38 174 CYS A CA 1
ATOM 1423 C C . CYS A 1 174 ? 0.108 14.030 20.904 1.00 92.38 174 CYS A C 1
ATOM 1425 O O . CYS A 1 174 ? -0.988 14.086 21.458 1.00 92.38 174 CYS A O 1
ATOM 1427 N N . PHE A 1 175 ? 0.398 14.735 19.811 1.00 90.38 175 PHE A N 1
ATOM 1428 C CA . PHE A 1 175 ? -0.514 15.702 19.214 1.00 90.38 175 PHE A CA 1
ATOM 1429 C C . PHE A 1 175 ? -1.840 15.065 18.780 1.00 90.38 175 PHE A C 1
ATOM 1431 O O . PHE A 1 175 ? -2.913 15.559 19.132 1.00 90.38 175 PHE A O 1
ATOM 1438 N N . ILE A 1 176 ? -1.782 13.941 18.057 1.00 92.00 176 ILE A N 1
ATOM 1439 C CA . ILE A 1 176 ? -2.978 13.232 17.583 1.00 92.00 176 ILE A CA 1
ATOM 1440 C C . ILE A 1 176 ? -3.797 12.708 18.768 1.00 92.00 176 ILE A C 1
ATOM 1442 O O . ILE A 1 176 ? -5.014 12.892 18.803 1.00 92.00 176 ILE A O 1
ATOM 1446 N N . SER A 1 177 ? -3.141 12.087 19.752 1.00 91.19 177 SER A N 1
ATOM 1447 C CA . SER A 1 177 ? -3.816 11.496 20.914 1.00 91.19 177 SER A CA 1
ATOM 1448 C C . SER A 1 177 ? -4.448 12.563 21.806 1.00 91.19 177 SER A C 1
ATOM 1450 O O . SER A 1 177 ? -5.600 12.400 22.195 1.00 91.19 177 SER A O 1
ATOM 1452 N N . GLY A 1 178 ? -3.752 13.675 22.066 1.00 90.50 178 GLY A N 1
ATOM 1453 C CA . GLY A 1 178 ? -4.283 14.808 22.830 1.00 90.50 178 GLY A CA 1
ATOM 1454 C C . GLY A 1 178 ? -5.466 15.476 22.128 1.00 90.50 178 GLY A C 1
ATOM 1455 O O . GLY A 1 178 ? -6.510 15.691 22.740 1.00 90.50 178 GLY A O 1
ATOM 1456 N N . SER A 1 179 ? -5.363 15.695 20.813 1.00 88.88 179 SER A N 1
ATOM 1457 C CA . SER A 1 179 ? -6.459 16.259 20.011 1.00 88.88 179 SER A CA 1
ATOM 1458 C C . SER A 1 179 ? -7.696 15.354 20.003 1.00 88.88 179 SER A C 1
ATOM 1460 O O . SER A 1 179 ? -8.821 15.831 20.143 1.00 88.88 179 SER A O 1
ATOM 1462 N N . LEU A 1 180 ? -7.507 14.035 19.881 1.00 88.06 180 LEU A N 1
ATOM 1463 C CA . LEU A 1 180 ? -8.595 13.055 19.959 1.00 88.06 180 LEU A CA 1
ATOM 1464 C C . LEU A 1 180 ? -9.188 12.960 21.369 1.00 88.06 180 LEU A C 1
ATOM 1466 O O . LEU A 1 180 ? -10.409 12.888 21.499 1.00 88.06 180 LEU A O 1
ATOM 1470 N N . ALA A 1 181 ? -8.361 12.985 22.419 1.00 89.50 181 ALA A N 1
ATOM 1471 C CA . ALA A 1 181 ? -8.821 13.004 23.807 1.00 89.50 181 ALA A CA 1
ATOM 1472 C C . ALA A 1 181 ? -9.690 14.241 24.079 1.00 89.50 181 ALA A C 1
ATOM 1474 O O . ALA A 1 181 ? -10.778 14.123 24.647 1.00 89.50 181 ALA A O 1
ATOM 1475 N N . LEU A 1 182 ? -9.277 15.415 23.594 1.00 87.75 182 LEU A N 1
ATOM 1476 C CA . LEU A 1 182 ? -10.073 16.637 23.674 1.00 87.75 182 LEU A CA 1
ATOM 1477 C C . LEU A 1 182 ? -11.391 16.502 22.897 1.00 87.75 182 LEU A C 1
ATOM 1479 O O . LEU A 1 182 ? -12.467 16.700 23.457 1.00 87.75 182 LEU A O 1
ATOM 1483 N N . ALA A 1 183 ? -11.329 16.094 21.629 1.00 86.62 183 ALA A N 1
ATOM 1484 C CA . ALA A 1 183 ? -12.508 15.973 20.774 1.00 86.62 183 ALA A CA 1
ATOM 1485 C C . ALA A 1 183 ? -13.549 14.979 21.318 1.00 86.62 183 ALA A C 1
ATOM 1487 O O . ALA A 1 183 ? -14.748 15.213 21.185 1.00 86.62 183 ALA A O 1
ATOM 1488 N N . LEU A 1 184 ? -13.106 13.882 21.943 1.00 85.38 184 LEU A N 1
ATOM 1489 C CA . LEU A 1 184 ? -13.984 12.874 22.543 1.00 85.38 184 LEU A CA 1
ATOM 1490 C C . LEU A 1 184 ? -14.462 13.259 23.951 1.00 85.38 184 LEU A C 1
ATOM 1492 O O . LEU A 1 184 ? -15.572 12.888 24.331 1.00 85.38 184 LEU A O 1
ATOM 1496 N N . SER A 1 185 ? -13.676 14.016 24.721 1.00 86.44 185 SER A N 1
ATOM 1497 C CA . SER A 1 185 ? -14.057 14.434 26.079 1.00 86.44 185 SER A CA 1
ATOM 1498 C C . SER A 1 185 ? -15.180 15.474 26.101 1.00 86.44 185 SER A C 1
ATOM 1500 O O . SER A 1 185 ? -15.994 15.445 27.023 1.00 86.44 185 SER A O 1
ATOM 1502 N N . ILE A 1 186 ? -15.292 16.330 25.075 1.00 85.12 186 ILE A N 1
ATOM 1503 C CA . ILE A 1 186 ? -16.375 17.322 24.935 1.00 85.12 186 ILE A CA 1
ATOM 1504 C C . ILE A 1 186 ? -17.773 16.666 24.897 1.00 85.12 186 ILE A C 1
ATOM 1506 O O . ILE A 1 186 ? -18.584 16.967 25.778 1.00 85.12 186 ILE A O 1
ATOM 1510 N N . PRO A 1 187 ? -18.099 15.762 23.946 1.00 84.69 187 PRO A N 1
ATOM 1511 C CA . PRO A 1 187 ? -19.418 15.129 23.899 1.00 84.69 187 PRO A CA 1
ATOM 1512 C C . PRO A 1 187 ? -19.673 14.218 25.106 1.00 84.69 187 PRO A C 1
ATOM 1514 O O . PRO A 1 187 ? -20.817 14.094 25.537 1.00 84.69 187 PRO A O 1
ATOM 1517 N N . LEU A 1 188 ? -18.621 13.619 25.679 1.00 84.06 188 LEU A N 1
ATOM 1518 C CA . LEU A 1 188 ? -18.713 12.765 26.867 1.00 84.06 188 LEU A CA 1
ATOM 1519 C C . LEU A 1 188 ? -18.757 13.551 28.191 1.00 84.06 188 LEU A C 1
ATOM 1521 O O . LEU A 1 188 ? -18.915 12.945 29.245 1.00 84.06 188 LEU A O 1
ATOM 1525 N N . ARG A 1 189 ? -18.639 14.888 28.154 1.00 83.44 189 ARG A N 1
ATOM 1526 C CA . ARG A 1 189 ? -18.587 15.781 29.330 1.00 83.44 189 ARG A CA 1
ATOM 1527 C C . ARG A 1 189 ? -17.524 15.372 30.362 1.00 83.44 189 ARG A C 1
ATOM 1529 O O . ARG A 1 189 ? -17.712 15.542 31.566 1.00 83.44 189 ARG A O 1
ATOM 1536 N N . HIS A 1 190 ? -16.387 14.858 29.892 1.00 82.25 190 HIS A N 1
ATOM 1537 C CA . HIS A 1 190 ? -15.286 14.412 30.746 1.00 82.25 190 HIS A CA 1
ATOM 1538 C C . HIS A 1 190 ? -14.356 15.583 31.109 1.00 82.25 190 HIS A C 1
ATOM 1540 O O . HIS A 1 190 ? -13.260 15.734 30.567 1.00 82.25 190 HIS A O 1
ATOM 1546 N N . PHE A 1 191 ? -14.824 16.446 32.017 1.00 85.00 191 PHE A N 1
ATOM 1547 C CA . PHE A 1 191 ? -14.186 17.723 32.370 1.00 85.00 191 PHE A CA 1
ATOM 1548 C C . PHE A 1 191 ? -12.689 17.663 32.720 1.00 85.00 191 PHE A C 1
ATOM 1550 O O . PHE A 1 191 ? -11.968 18.543 32.247 1.00 85.00 191 PHE A O 1
ATOM 1557 N N . PRO A 1 192 ? -12.178 16.667 33.477 1.00 83.31 192 PRO A N 1
ATOM 1558 C CA . PRO A 1 192 ? -10.749 16.606 33.787 1.00 83.31 192 PRO A CA 1
ATOM 1559 C C . PRO A 1 192 ? -9.882 16.551 32.524 1.00 83.31 192 PRO A C 1
ATOM 1561 O O . PRO A 1 192 ? -8.901 17.280 32.402 1.00 83.31 192 PRO A O 1
ATOM 1564 N N . THR A 1 193 ? -10.286 15.745 31.542 1.00 80.75 193 THR A N 1
ATOM 1565 C CA . THR A 1 193 ? -9.537 15.573 30.292 1.00 80.75 193 THR A CA 1
ATOM 1566 C C . THR A 1 193 ? -9.669 16.776 29.370 1.00 80.75 193 THR A C 1
ATOM 1568 O O . THR A 1 193 ? -8.709 17.090 28.670 1.00 80.75 193 THR A O 1
ATOM 1571 N N . ILE A 1 194 ? -10.808 17.480 29.396 1.00 83.06 194 ILE A N 1
ATOM 1572 C CA . ILE A 1 194 ? -10.984 18.734 28.647 1.00 83.06 194 ILE A CA 1
ATOM 1573 C C . ILE A 1 194 ? -9.937 19.752 29.100 1.00 83.06 194 ILE A C 1
ATOM 1575 O O . ILE A 1 194 ? -9.225 20.293 28.263 1.00 83.06 194 ILE A O 1
ATOM 1579 N N . ILE A 1 195 ? -9.807 19.961 30.415 1.00 83.81 195 ILE A N 1
ATOM 1580 C CA . ILE A 1 195 ? -8.872 20.944 30.976 1.00 83.81 195 ILE A CA 1
ATOM 1581 C C . ILE A 1 195 ? -7.436 20.586 30.586 1.00 83.81 195 ILE A C 1
ATOM 1583 O O . ILE A 1 195 ? -6.736 21.419 30.017 1.00 83.81 195 ILE A O 1
ATOM 1587 N N . ILE A 1 196 ? -7.021 19.338 30.829 1.00 82.56 196 ILE A N 1
ATOM 1588 C CA . ILE A 1 196 ? -5.635 18.907 30.599 1.00 82.56 196 ILE A CA 1
ATOM 1589 C C . ILE A 1 196 ? -5.282 18.901 29.106 1.00 82.56 196 ILE A C 1
ATOM 1591 O O . ILE A 1 196 ? -4.173 19.274 28.753 1.00 82.56 196 ILE A O 1
ATOM 1595 N N . SER A 1 197 ? -6.204 18.505 28.225 1.00 79.12 197 SER A N 1
ATOM 1596 C CA . SER A 1 197 ? -5.925 18.441 26.778 1.00 79.12 197 SER A CA 1
ATOM 1597 C C . SER A 1 197 ? -6.022 19.801 26.078 1.00 79.12 197 SER A C 1
ATOM 1599 O O . SER A 1 197 ? -5.649 19.905 24.913 1.00 79.12 197 SER A O 1
ATOM 1601 N N . SER A 1 198 ? -6.584 20.815 26.746 1.00 74.56 198 SER A N 1
ATOM 1602 C CA . SER A 1 198 ? -6.693 22.191 26.235 1.00 74.56 198 SER A CA 1
ATOM 1603 C C . SER A 1 198 ? -5.530 23.104 26.639 1.00 74.56 198 SER A C 1
ATOM 1605 O O . SER A 1 198 ? -5.440 24.216 26.117 1.00 74.56 198 SER A O 1
ATOM 1607 N N . ALA A 1 199 ? -4.691 22.649 27.575 1.00 65.25 199 ALA A N 1
ATOM 1608 C CA . ALA A 1 199 ? -3.487 23.333 28.044 1.00 65.25 199 ALA A CA 1
ATOM 1609 C C . ALA A 1 199 ? -2.284 23.002 27.150 1.00 65.25 199 ALA A C 1
ATOM 1611 O O . ALA A 1 199 ? -1.477 23.927 26.913 1.00 65.25 199 ALA A O 1
#

Foldseek 3Di:
DVLCVLLVVLVVVLVPLVVSLVSLLVSLVVSLCCLVVCVVHNDDPPDDPVVSCPPCSNVVSVVLNCCSVVPLVVVLCVLVCDDPNDRPDPPDDRDPVVSSVSSVVSSVSSVVSSVVSVVCRVPDDPPDDCPDDDDVVVLLVVLQCLLVVLVVVLVVQCVPPVSNVVSVVSNVSNLVSLVVSCVSCVVVVVVVSVVSSVD

Sequence (199 aa):
MLLFLPFVFAWICSFWPQTSYWIAWSGSLLIFMLSIGGHIKPLPADLSISRQLMRPIFLVQLIFAGYMCCTSIFYFLDALGYHDFQHPSFYFKPDQHKLQMIALAQRYYCLGHAALVTGMLAAMKYPVQKKYVLSYEKSVDLLLYIALSFIPLAFLFSQIDGLKQFSYQFNTICFISGSLALALSIPLRHFPTIIISSA

Solvent-accessible surface area (backbone atoms only — not comparable to full-atom values): 10854 Å² total; per-residue (Å²): 112,78,58,47,47,32,32,53,54,15,55,74,37,51,89,40,29,66,62,11,24,52,38,6,53,53,28,42,53,49,44,50,50,39,57,76,67,22,74,80,54,79,66,84,82,88,56,59,72,80,64,45,43,73,37,68,79,44,40,55,48,51,53,48,49,51,52,47,70,72,42,57,53,57,56,50,39,42,56,66,50,33,55,96,89,39,72,86,51,96,80,69,75,56,58,63,67,61,42,41,52,51,19,51,51,37,31,52,51,24,45,50,49,30,52,53,53,50,51,52,61,70,68,58,71,78,84,71,80,83,87,72,81,86,60,66,74,64,48,35,57,51,26,37,50,50,16,63,59,27,50,61,52,18,56,59,26,56,76,37,81,94,39,31,72,53,17,56,52,29,47,50,50,19,51,53,26,22,52,48,19,30,66,53,15,61,85,68,65,39,60,73,49,37,57,65,50,72,108

Radius of gyration: 23.27 Å; Cα contacts (8 Å, |Δi|>4): 183; chains: 1; bounding box: 42×43×63 Å

Nearest PDB structures (foldseek):
  8vy7-assembly1_R  TM=2.363E-01  e=7.108E+00  Homo sapiens

Mean predicted aligned error: 10.47 Å

Secondary structure (DSSP, 8-state):
-GGGHHHHHHHHGGGSHHHHHHHHHHHHHHHHHHHHTTSSSPPP-SS-HHHHTTSHHHHHHHHHHHHIIIIIHHHHHHHTT-BTTB---TT----HHHHHHHHHHHHHHHHHHHHHHHHHHHH---SPP------SHHHHHHHHHHHHHHHHHHHHHHTSGGGHHHHHHHHHHHHHHHHHHHHHHTTTT-HHHHHHHH-